Protein AF-A0A2D9H2C6-F1 (afdb_monomer_lite)

Radius of gyration: 24.19 Å; chains: 1; bounding box: 34×57×101 Å

Secondary structure (DSSP, 8-state):
--------------------PPPPPPPPPEEEEEETTEEEEEE--PEEEEEEEE-TT--HHHHHHHHHHHH-S--EE--TTT--SSSS-EEBTTBEEEEEEETTEEEEEEESS-EEEEEEES--HHHHHHHHHHHHHT-GGGS-GGG---HHHHT-EEEE--PPTTEEEEEEESS--EEEEEEES--------

Structure (mmCIF, N/CA/C/O backbone):
data_AF-A0A2D9H2C6-F1
#
_entry.id   AF-A0A2D9H2C6-F1
#
loop_
_atom_site.group_PDB
_atom_site.id
_atom_site.type_symbol
_atom_site.label_atom_id
_atom_site.label_alt_id
_atom_site.label_comp_id
_atom_site.label_asym_id
_atom_site.label_entity_id
_atom_site.label_seq_id
_atom_site.pdbx_PDB_ins_code
_atom_site.Cartn_x
_atom_site.Cartn_y
_atom_site.Cartn_z
_atom_site.occupancy
_atom_site.B_iso_or_equiv
_atom_site.auth_seq_id
_atom_site.auth_comp_id
_atom_site.auth_asym_id
_atom_site.auth_atom_id
_atom_site.pdbx_PDB_model_num
ATOM 1 N N . MET A 1 1 ? 7.713 -41.785 -73.063 1.00 43.12 1 MET A N 1
ATOM 2 C CA . MET A 1 1 ? 9.072 -42.180 -72.643 1.00 43.12 1 MET A CA 1
ATOM 3 C C . MET A 1 1 ? 9.961 -40.960 -72.815 1.00 43.12 1 MET A C 1
ATOM 5 O O . MET A 1 1 ? 10.065 -40.508 -73.941 1.00 43.12 1 MET A O 1
ATOM 9 N N . GLN A 1 2 ? 10.449 -40.406 -71.696 1.00 40.59 2 GLN A N 1
ATOM 10 C CA . GLN A 1 2 ? 11.594 -39.493 -71.489 1.00 40.59 2 GLN A CA 1
ATOM 11 C C . GLN A 1 2 ? 11.240 -38.445 -70.418 1.00 40.59 2 GLN A C 1
ATOM 13 O O . GLN A 1 2 ? 10.470 -37.518 -70.638 1.00 40.59 2 GLN A O 1
ATOM 18 N N . VAL A 1 3 ? 11.766 -38.689 -69.217 1.00 40.22 3 VAL A N 1
ATOM 19 C CA . VAL A 1 3 ? 11.624 -37.886 -67.996 1.00 40.22 3 VAL A CA 1
ATOM 20 C C . VAL A 1 3 ? 12.855 -36.985 -67.876 1.00 40.22 3 VAL A C 1
ATOM 22 O O . VAL A 1 3 ? 13.965 -37.502 -68.030 1.00 40.22 3 VAL A O 1
ATOM 25 N N . PRO A 1 4 ? 12.716 -35.704 -67.496 1.00 43.81 4 PRO A N 1
ATOM 26 C CA . PRO A 1 4 ? 13.819 -34.967 -66.903 1.00 43.81 4 PRO A CA 1
ATOM 27 C C . PRO A 1 4 ? 13.549 -34.629 -65.429 1.00 43.81 4 PRO A C 1
ATOM 29 O O . PRO A 1 4 ? 12.725 -33.793 -65.083 1.00 43.81 4 PRO A O 1
ATOM 32 N N . ARG A 1 5 ? 14.302 -35.346 -64.588 1.00 37.91 5 ARG A N 1
ATOM 33 C CA . ARG A 1 5 ? 15.086 -34.893 -63.425 1.00 37.91 5 ARG A CA 1
ATOM 34 C C . ARG A 1 5 ? 14.469 -33.842 -62.486 1.00 37.91 5 ARG A C 1
ATOM 36 O O . ARG A 1 5 ? 14.559 -32.640 -62.696 1.00 37.91 5 ARG A O 1
ATOM 43 N N . SER A 1 6 ? 14.002 -34.365 -61.355 1.00 35.41 6 SER A N 1
ATOM 44 C CA . SER A 1 6 ? 13.793 -33.692 -60.073 1.00 35.41 6 SER A CA 1
ATOM 45 C C . SER A 1 6 ? 15.060 -33.007 -59.549 1.00 35.41 6 SER A C 1
ATOM 47 O O . SER A 1 6 ? 16.102 -33.656 -59.428 1.00 35.41 6 SER A O 1
ATOM 49 N N . VAL A 1 7 ? 14.942 -31.747 -59.128 1.00 37.28 7 VAL A N 1
ATOM 50 C CA . VAL A 1 7 ? 15.908 -31.101 -58.231 1.00 37.28 7 VAL A CA 1
ATOM 51 C C . VAL A 1 7 ? 15.227 -30.932 -56.876 1.00 37.28 7 VAL A C 1
ATOM 53 O O . VAL A 1 7 ? 14.282 -30.161 -56.730 1.00 37.28 7 VAL A O 1
ATOM 56 N N . ALA A 1 8 ? 15.678 -31.720 -55.904 1.00 34.88 8 ALA A N 1
ATOM 57 C CA . ALA A 1 8 ? 15.271 -31.624 -54.513 1.00 34.88 8 ALA A CA 1
ATOM 58 C C . ALA A 1 8 ? 15.910 -30.375 -53.888 1.00 34.88 8 ALA A C 1
ATOM 60 O O . ALA A 1 8 ? 17.134 -30.276 -53.818 1.00 34.88 8 ALA A O 1
ATOM 61 N N . ALA A 1 9 ? 15.093 -29.425 -53.434 1.00 35.50 9 ALA A N 1
ATOM 62 C CA . ALA A 1 9 ? 15.569 -28.324 -52.607 1.00 35.50 9 ALA A CA 1
ATOM 63 C C . ALA A 1 9 ? 15.746 -28.834 -51.170 1.00 35.50 9 ALA A C 1
ATOM 65 O O . ALA A 1 9 ? 14.787 -29.238 -50.511 1.00 35.50 9 ALA A O 1
ATOM 66 N N . ALA A 1 10 ? 16.999 -28.866 -50.724 1.00 35.56 10 ALA A N 1
ATOM 67 C CA . ALA A 1 10 ? 17.398 -29.294 -49.397 1.00 35.56 10 ALA A CA 1
ATOM 68 C C . ALA A 1 10 ? 16.789 -28.398 -48.308 1.00 35.56 10 ALA A C 1
ATOM 70 O O . ALA A 1 10 ? 16.808 -27.169 -48.386 1.00 35.56 10 ALA A O 1
ATOM 71 N N . ALA A 1 11 ? 16.273 -29.046 -47.267 1.00 36.84 11 ALA A N 1
ATOM 72 C CA . ALA A 1 11 ? 15.821 -28.413 -46.045 1.00 36.84 11 ALA A CA 1
ATOM 73 C C . ALA A 1 11 ? 17.019 -27.882 -45.243 1.00 36.84 11 ALA A C 1
ATOM 75 O O . ALA A 1 11 ? 17.852 -28.660 -44.783 1.00 36.84 11 ALA A O 1
ATOM 76 N N . HIS A 1 12 ? 17.049 -26.577 -44.983 1.00 32.00 12 HIS A N 1
ATOM 77 C CA . HIS A 1 12 ? 17.821 -26.016 -43.877 1.00 32.00 12 HIS A CA 1
ATOM 78 C C . HIS A 1 12 ? 16.854 -25.575 -42.778 1.00 32.00 12 HIS A C 1
ATOM 80 O O . HIS A 1 12 ? 16.342 -24.458 -42.776 1.00 32.00 12 HIS A O 1
ATOM 86 N N . ARG A 1 13 ? 16.587 -26.477 -41.824 1.00 36.72 13 ARG A N 1
ATOM 87 C CA . ARG A 1 13 ? 16.069 -26.084 -40.508 1.00 36.72 13 ARG A CA 1
ATOM 88 C C . ARG A 1 13 ? 17.241 -25.535 -39.702 1.00 36.72 13 ARG A C 1
ATOM 90 O O . ARG A 1 13 ? 18.089 -26.297 -39.249 1.00 36.72 13 ARG A O 1
ATOM 97 N N . ALA A 1 14 ? 17.280 -24.220 -39.525 1.00 34.34 14 ALA A N 1
ATOM 98 C CA . ALA A 1 14 ? 18.112 -23.604 -38.506 1.00 34.34 14 ALA A CA 1
ATOM 99 C C . ALA A 1 14 ? 17.479 -23.889 -37.135 1.00 34.34 14 ALA A C 1
ATOM 101 O O . ALA A 1 14 ? 16.462 -23.303 -36.768 1.00 34.34 14 ALA A O 1
ATOM 102 N N . THR A 1 15 ? 18.056 -24.831 -36.393 1.00 33.31 15 THR A N 1
ATOM 103 C CA . THR A 1 15 ? 17.732 -25.044 -34.981 1.00 33.31 15 THR A CA 1
ATOM 104 C C . THR A 1 15 ? 18.407 -23.937 -34.180 1.00 33.31 15 THR A C 1
ATOM 106 O O . THR A 1 15 ? 19.595 -24.022 -33.881 1.00 33.31 15 THR A O 1
ATOM 109 N N . VAL A 1 16 ? 17.665 -22.883 -33.838 1.00 35.06 16 VAL A N 1
ATOM 110 C CA . VAL A 1 16 ? 18.111 -21.928 -32.820 1.00 35.06 16 VAL A CA 1
ATOM 111 C C . VAL A 1 16 ? 17.769 -22.529 -31.462 1.00 35.06 16 VAL A C 1
ATOM 113 O O . VAL A 1 16 ? 16.616 -22.521 -31.033 1.00 35.06 16 VAL A O 1
ATOM 116 N N . ALA A 1 17 ? 18.779 -23.086 -30.797 1.00 34.97 17 ALA A N 1
ATOM 117 C CA . ALA A 1 17 ? 18.724 -23.387 -29.375 1.00 34.97 17 ALA A CA 1
ATOM 118 C C . ALA A 1 17 ? 18.720 -22.056 -28.607 1.00 34.97 17 ALA A C 1
ATOM 120 O O . ALA A 1 17 ? 19.764 -21.518 -28.253 1.00 34.97 17 ALA A O 1
ATOM 121 N N . GLY A 1 18 ? 17.530 -21.483 -28.429 1.00 30.06 18 GLY A N 1
ATOM 122 C CA . GLY A 1 18 ? 17.301 -20.323 -27.579 1.00 30.06 18 GLY A CA 1
ATOM 123 C C . GLY A 1 18 ? 16.728 -20.783 -26.249 1.00 30.06 18 GLY A C 1
ATOM 124 O O . GLY A 1 18 ? 15.607 -21.284 -26.195 1.00 30.06 18 GLY A O 1
ATOM 125 N N . THR A 1 19 ? 17.498 -20.627 -25.177 1.00 32.53 19 THR A N 1
ATOM 126 C CA . THR A 1 19 ? 17.024 -20.760 -23.799 1.00 32.53 19 THR A CA 1
ATOM 127 C C . THR A 1 19 ? 15.782 -19.888 -23.626 1.00 32.53 19 THR A C 1
ATOM 129 O O . THR A 1 19 ? 15.845 -18.674 -23.822 1.00 32.53 19 THR A O 1
ATOM 132 N N . VAL A 1 20 ? 14.638 -20.491 -23.291 1.00 31.52 20 VAL A N 1
ATOM 133 C CA . VAL A 1 20 ? 13.411 -19.742 -23.002 1.00 31.52 20 VAL A CA 1
ATOM 134 C C . VAL A 1 20 ? 13.628 -19.017 -21.677 1.00 31.52 20 VAL A C 1
ATOM 136 O O . VAL A 1 20 ? 13.462 -19.592 -20.604 1.00 31.52 20 VAL A O 1
ATOM 139 N N . ALA A 1 21 ? 14.064 -17.760 -21.749 1.00 33.06 21 ALA A N 1
ATOM 140 C CA . ALA A 1 21 ? 14.038 -16.867 -20.605 1.00 33.06 21 ALA A CA 1
ATOM 141 C C . ALA A 1 21 ? 12.582 -16.723 -20.141 1.00 33.06 21 ALA A C 1
ATOM 143 O O . ALA A 1 21 ? 11.670 -16.576 -20.959 1.00 33.06 21 ALA A O 1
ATOM 144 N N . ALA A 1 22 ? 12.364 -16.793 -18.827 1.00 34.66 22 ALA A N 1
ATOM 145 C CA . ALA A 1 22 ? 11.059 -16.539 -18.236 1.00 34.66 22 ALA A CA 1
ATOM 146 C C . ALA A 1 22 ? 10.512 -15.189 -18.747 1.00 34.66 22 ALA A C 1
ATOM 148 O O . ALA A 1 22 ? 11.285 -14.232 -18.857 1.00 34.66 22 ALA A O 1
ATOM 149 N N . PRO A 1 23 ? 9.212 -15.084 -19.077 1.00 34.69 23 PRO A N 1
ATOM 150 C CA . PRO A 1 23 ? 8.647 -13.830 -19.549 1.00 34.69 23 PRO A CA 1
ATOM 151 C C . PRO A 1 23 ? 8.838 -12.763 -18.468 1.00 34.69 23 PRO A C 1
ATOM 153 O O . PRO A 1 23 ? 8.326 -12.897 -17.355 1.00 34.69 23 PRO A O 1
ATOM 156 N N . GLY A 1 24 ? 9.605 -11.723 -18.799 1.00 33.47 24 GLY A N 1
ATOM 157 C CA . GLY A 1 24 ? 9.775 -10.549 -17.950 1.00 33.47 24 GLY A CA 1
ATOM 158 C C . GLY A 1 24 ? 8.433 -9.862 -17.661 1.00 33.47 24 GLY A C 1
ATOM 159 O O . GLY A 1 24 ? 7.430 -10.138 -18.334 1.00 33.47 24 GLY A O 1
ATOM 160 N N . PRO A 1 25 ? 8.379 -8.975 -16.653 1.00 43.19 25 PRO A N 1
ATOM 161 C CA . PRO A 1 25 ? 7.160 -8.251 -16.320 1.00 43.19 25 PRO A CA 1
ATOM 162 C C . PRO A 1 25 ? 6.647 -7.519 -17.565 1.00 43.19 25 PRO A C 1
ATOM 164 O O . PRO A 1 25 ? 7.400 -6.811 -18.234 1.00 43.19 25 PRO A O 1
ATOM 167 N N . ARG A 1 26 ? 5.367 -7.719 -17.905 1.00 46.72 26 ARG A N 1
ATOM 168 C CA . ARG A 1 26 ? 4.731 -6.969 -18.993 1.00 46.72 26 ARG A CA 1
ATOM 169 C C . ARG A 1 26 ? 4.796 -5.489 -18.617 1.00 46.72 26 ARG A C 1
ATOM 171 O O . ARG A 1 26 ? 4.237 -5.100 -17.595 1.00 46.72 26 ARG A O 1
ATOM 178 N N . GLY A 1 27 ? 5.516 -4.702 -19.415 1.00 43.62 27 GLY A N 1
ATOM 179 C CA . GLY A 1 27 ? 5.557 -3.248 -19.278 1.00 43.62 27 GLY A CA 1
ATOM 180 C C . GLY A 1 27 ? 4.163 -2.625 -19.437 1.00 43.62 27 GLY A C 1
ATOM 181 O O . GLY A 1 27 ? 3.225 -3.320 -19.842 1.00 43.62 27 GLY A O 1
ATOM 182 N N . PRO A 1 28 ? 4.007 -1.329 -19.114 1.00 46.78 28 PRO A N 1
ATOM 183 C CA . PRO A 1 28 ? 2.718 -0.649 -19.206 1.00 46.78 28 PRO A CA 1
ATOM 184 C C . PRO A 1 28 ? 2.116 -0.772 -20.614 1.00 46.78 28 PRO A C 1
ATOM 186 O O . PRO A 1 28 ? 2.838 -0.798 -21.615 1.00 46.78 28 PRO A O 1
ATOM 189 N N . SER A 1 29 ? 0.786 -0.856 -20.680 1.00 47.53 29 SER A N 1
ATOM 190 C CA . SER A 1 29 ? 0.031 -0.897 -21.933 1.00 47.53 29 SER A CA 1
ATOM 191 C C . SER A 1 29 ? 0.372 0.320 -22.797 1.00 47.53 29 SER A C 1
ATOM 193 O O . SER A 1 29 ? 0.269 1.462 -22.349 1.00 47.53 29 SER A O 1
ATOM 195 N N . ARG A 1 30 ? 0.790 0.079 -24.044 1.00 49.34 30 ARG A N 1
ATOM 196 C CA . ARG A 1 30 ? 1.039 1.135 -25.033 1.00 49.34 30 ARG A CA 1
ATOM 197 C C . ARG A 1 30 ? -0.262 1.450 -25.758 1.00 49.34 30 ARG A C 1
ATOM 199 O O . ARG A 1 30 ? -0.848 0.550 -26.358 1.00 49.34 30 ARG A O 1
ATOM 206 N N . VAL A 1 31 ? -0.692 2.710 -25.737 1.00 50.44 31 VAL A N 1
ATOM 207 C CA . VAL A 1 31 ? -1.796 3.183 -26.579 1.00 50.44 31 VAL A CA 1
ATOM 208 C C . VAL A 1 31 ? -1.198 4.026 -27.700 1.00 50.44 31 VAL A C 1
ATOM 210 O O . VAL A 1 31 ? -0.617 5.084 -27.453 1.00 50.44 31 VAL A O 1
ATOM 213 N N . ALA A 1 32 ? -1.310 3.542 -28.937 1.00 43.56 32 ALA A N 1
ATOM 214 C CA . ALA A 1 32 ? -0.967 4.329 -30.113 1.00 43.56 32 ALA A CA 1
ATOM 215 C C . ALA A 1 32 ? -2.102 5.325 -30.372 1.00 43.56 32 ALA A C 1
ATOM 217 O O . ALA A 1 32 ? -3.235 4.920 -30.632 1.00 43.56 32 ALA A O 1
ATOM 218 N N . VAL A 1 33 ? -1.805 6.621 -30.278 1.00 49.47 33 VAL A N 1
ATOM 219 C CA . VAL A 1 33 ? -2.733 7.678 -30.687 1.00 49.47 33 VAL A CA 1
ATOM 220 C C . VAL A 1 33 ? -2.142 8.349 -31.919 1.00 49.47 33 VAL A C 1
ATOM 222 O O . VAL A 1 33 ? -1.051 8.915 -31.860 1.00 49.47 33 VAL A O 1
ATOM 225 N N . GLU A 1 34 ? -2.851 8.270 -33.041 1.00 45.41 34 GLU A N 1
ATOM 226 C CA . GLU A 1 34 ? -2.480 8.978 -34.262 1.00 45.41 34 GLU A CA 1
ATOM 227 C C . GLU A 1 34 ? -2.987 10.424 -34.166 1.00 45.41 34 GLU A C 1
ATOM 229 O O . GLU A 1 34 ? -4.191 10.679 -34.151 1.00 45.41 34 GLU A O 1
ATOM 234 N N . GLN A 1 35 ? -2.066 11.383 -34.044 1.00 47.25 35 GLN A N 1
ATOM 235 C CA . GLN A 1 35 ? -2.364 12.814 -34.136 1.00 47.25 35 GLN A CA 1
ATOM 236 C C . GLN A 1 35 ? -1.427 13.439 -35.170 1.00 47.25 35 GLN A C 1
ATOM 238 O O . GLN A 1 35 ? -0.208 13.361 -35.041 1.00 47.25 35 GLN A O 1
ATOM 243 N N . ASN A 1 36 ? -2.001 14.068 -36.200 1.00 47.34 36 ASN A N 1
ATOM 244 C CA . ASN A 1 36 ? -1.275 14.800 -37.246 1.00 47.34 36 ASN A CA 1
ATOM 245 C C . ASN A 1 36 ? -0.179 13.982 -37.968 1.00 47.34 36 ASN A C 1
ATOM 247 O O . ASN A 1 36 ? 0.890 14.511 -38.261 1.00 47.34 36 ASN A O 1
ATOM 251 N N . GLY A 1 37 ? -0.416 12.692 -38.238 1.00 54.69 37 GLY A N 1
ATOM 252 C CA . GLY A 1 37 ? 0.526 11.834 -38.975 1.00 54.69 37 GLY A CA 1
ATOM 253 C C . GLY A 1 37 ? 1.782 11.416 -38.195 1.00 54.69 37 GLY A C 1
ATOM 254 O O . GLY A 1 37 ? 2.660 10.766 -38.761 1.00 54.69 37 GLY A O 1
ATOM 255 N N . ALA A 1 38 ? 1.872 11.751 -36.903 1.00 48.41 38 ALA A N 1
ATOM 256 C CA . ALA A 1 38 ? 2.901 11.257 -35.996 1.00 48.41 38 ALA A CA 1
ATOM 257 C C . ALA A 1 38 ? 2.296 10.221 -35.036 1.00 48.41 38 ALA A C 1
ATOM 259 O O . ALA A 1 38 ? 1.317 10.496 -34.338 1.00 48.41 38 ALA A O 1
ATOM 260 N N . VAL A 1 39 ? 2.896 9.030 -34.972 1.00 50.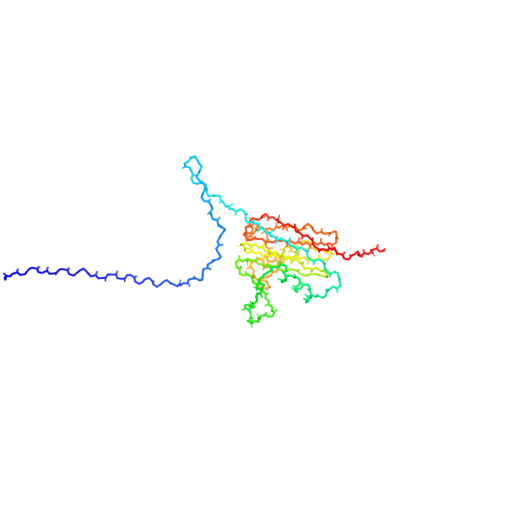53 39 VAL A N 1
ATOM 261 C CA . VAL A 1 39 ? 2.587 8.045 -33.929 1.00 50.53 39 VAL A CA 1
ATOM 262 C C . VAL A 1 39 ? 3.207 8.551 -32.629 1.00 50.53 39 VAL A C 1
ATOM 264 O O . VAL A 1 39 ? 4.422 8.497 -32.455 1.00 50.53 39 VAL A O 1
ATOM 267 N N . GLN A 1 40 ? 2.384 9.074 -31.720 1.00 49.88 40 GLN A N 1
ATOM 268 C CA . GLN A 1 40 ? 2.819 9.370 -30.358 1.00 49.88 40 GLN A CA 1
ATOM 269 C C . GLN A 1 40 ? 2.479 8.168 -29.477 1.00 49.88 40 GLN A C 1
ATOM 271 O O . GLN A 1 40 ? 1.306 7.856 -29.262 1.00 49.88 40 GLN A O 1
ATOM 276 N N . GLU A 1 41 ? 3.502 7.486 -28.956 1.00 49.22 41 GLU A N 1
ATOM 277 C CA . GLU A 1 41 ? 3.302 6.510 -27.885 1.00 49.22 41 GLU A CA 1
ATOM 278 C C . GLU A 1 41 ? 2.865 7.275 -26.628 1.00 49.22 41 GLU A C 1
ATOM 280 O O . GLU A 1 41 ? 3.667 7.936 -25.966 1.00 49.22 41 GLU A O 1
ATOM 285 N N . ARG A 1 42 ? 1.573 7.214 -26.289 1.00 53.47 42 ARG A N 1
ATOM 286 C CA . ARG A 1 42 ? 1.110 7.649 -24.971 1.00 53.47 42 ARG A CA 1
ATOM 287 C C . ARG A 1 42 ? 1.193 6.451 -24.043 1.00 53.47 42 ARG A C 1
ATOM 289 O O . ARG A 1 42 ? 0.470 5.468 -24.197 1.00 53.47 42 ARG A O 1
ATOM 296 N N . HIS A 1 43 ? 2.102 6.539 -23.083 1.00 60.31 43 HIS A N 1
ATOM 297 C CA . HIS A 1 43 ? 2.119 5.620 -21.960 1.00 60.31 43 HIS A CA 1
ATOM 298 C C . HIS A 1 43 ? 0.919 5.964 -21.083 1.00 60.31 43 HIS A C 1
ATOM 300 O O . HIS A 1 43 ? 0.838 7.066 -20.535 1.00 60.31 43 HIS A O 1
ATOM 306 N N . GLU A 1 44 ? -0.037 5.045 -20.988 1.00 79.31 44 GLU A N 1
ATOM 307 C CA . GLU A 1 44 ? -1.096 5.172 -19.998 1.00 79.31 44 GLU A CA 1
ATOM 308 C C . GLU A 1 44 ? -0.438 5.129 -18.616 1.00 79.31 44 GLU A C 1
ATOM 310 O O . GLU A 1 44 ? 0.231 4.156 -18.264 1.00 79.31 44 GLU A O 1
ATOM 315 N N . VAL A 1 45 ? -0.558 6.224 -17.861 1.00 87.56 45 VAL A N 1
ATOM 316 C CA . VAL A 1 45 ? -0.007 6.305 -16.507 1.00 87.56 45 VAL A CA 1
ATOM 317 C C . VAL A 1 45 ? -0.854 5.389 -15.625 1.00 87.56 45 VAL A C 1
ATOM 319 O O . VAL A 1 45 ? -2.040 5.682 -15.444 1.00 87.56 45 VAL A O 1
ATOM 322 N N . PRO A 1 46 ? -0.297 4.293 -15.082 1.00 93.88 46 PRO A N 1
ATOM 323 C CA . PRO A 1 46 ? -1.072 3.379 -14.261 1.00 93.88 46 PRO A CA 1
ATOM 324 C C . PRO A 1 46 ? -1.592 4.094 -13.013 1.00 93.88 46 PRO A C 1
ATOM 326 O O . PRO A 1 46 ? -0.935 4.971 -12.449 1.00 93.88 46 PRO A O 1
ATOM 329 N N . GLU A 1 47 ? -2.775 3.703 -12.557 1.00 97.00 47 GLU A N 1
ATOM 330 C CA . GLU A 1 47 ? -3.285 4.107 -11.251 1.00 97.00 47 GLU A CA 1
ATOM 331 C C . GLU A 1 47 ? -2.855 3.080 -10.198 1.00 97.00 47 GLU A C 1
ATOM 333 O O . GLU A 1 47 ? -2.966 1.866 -10.410 1.00 97.00 47 GLU A O 1
ATOM 338 N N . VAL A 1 48 ? -2.374 3.557 -9.051 1.00 98.19 48 VAL A N 1
ATOM 339 C CA . VAL A 1 48 ? -2.207 2.746 -7.847 1.00 98.19 48 VAL A CA 1
ATOM 340 C C . VAL A 1 48 ? -3.322 3.062 -6.866 1.00 98.19 48 VAL A C 1
ATOM 342 O O . VAL A 1 48 ? -3.453 4.179 -6.369 1.00 98.19 48 VAL A O 1
ATOM 345 N N . GLN A 1 49 ? -4.145 2.054 -6.593 1.00 98.25 49 GLN A N 1
ATOM 346 C CA . GLN A 1 49 ? -5.223 2.146 -5.623 1.00 98.25 49 GLN A CA 1
ATOM 347 C C . GLN A 1 49 ? -4.680 1.761 -4.257 1.00 98.25 49 GLN A C 1
ATOM 349 O O . GLN A 1 49 ? -4.273 0.616 -4.050 1.00 98.25 49 GLN A O 1
ATOM 354 N N . VAL A 1 50 ? -4.698 2.710 -3.328 1.00 98.75 50 VAL A N 1
ATOM 355 C CA . VAL A 1 50 ? -4.302 2.508 -1.939 1.00 98.75 50 VAL A CA 1
ATOM 356 C C . VAL A 1 50 ? -5.519 2.664 -1.039 1.00 98.75 50 VAL A C 1
ATOM 358 O O . VAL A 1 50 ? -6.227 3.668 -1.082 1.00 98.75 50 VAL A O 1
ATOM 361 N N . THR A 1 51 ? -5.784 1.652 -0.215 1.00 98.62 51 THR A N 1
ATOM 362 C CA . THR A 1 51 ? -6.790 1.721 0.849 1.00 98.62 51 THR A CA 1
ATOM 363 C C . THR A 1 51 ? -6.130 1.548 2.210 1.00 98.62 51 THR A C 1
ATOM 365 O O . THR A 1 51 ? -5.469 0.537 2.438 1.00 98.62 51 THR A O 1
ATOM 368 N N . ALA A 1 52 ? -6.357 2.495 3.119 1.00 98.44 52 ALA A N 1
ATOM 369 C CA . ALA A 1 52 ? -6.107 2.321 4.544 1.00 98.44 52 ALA A CA 1
ATOM 370 C C . ALA A 1 52 ? -7.354 1.745 5.220 1.00 98.44 52 ALA A C 1
ATOM 372 O O . ALA A 1 52 ? -8.431 2.346 5.157 1.00 98.44 52 ALA A O 1
ATOM 373 N N . LEU A 1 53 ? -7.214 0.586 5.860 1.00 98.31 53 LEU A N 1
ATOM 374 C CA . LEU A 1 53 ? -8.253 -0.018 6.687 1.00 98.31 53 LEU A CA 1
ATOM 375 C C . LEU A 1 53 ? -7.829 0.066 8.154 1.00 98.31 53 LEU A C 1
ATOM 377 O O . LEU A 1 53 ? -6.936 -0.662 8.587 1.00 98.31 53 LEU A O 1
ATOM 381 N N . TRP A 1 54 ? -8.486 0.955 8.894 1.00 97.88 54 TRP A N 1
ATOM 382 C CA . TRP A 1 54 ? -8.285 1.158 10.323 1.00 97.88 54 TRP A CA 1
ATOM 383 C C . TRP A 1 54 ? -9.261 0.294 11.115 1.00 97.88 54 TRP A C 1
ATOM 385 O O . TRP A 1 54 ? -10.476 0.467 11.012 1.00 97.88 54 TRP A O 1
ATOM 395 N N . LEU A 1 55 ? -8.719 -0.612 11.921 1.00 96.62 55 LEU A N 1
ATOM 396 C CA . LEU A 1 55 ? -9.441 -1.440 12.883 1.00 96.62 55 LEU A CA 1
ATOM 397 C C . LEU A 1 55 ? -8.657 -1.412 14.203 1.00 96.62 55 LEU A C 1
ATOM 399 O O . LEU A 1 55 ? -7.871 -2.324 14.474 1.00 96.62 55 LEU A O 1
ATOM 403 N N . PRO A 1 56 ? -8.792 -0.349 15.010 1.00 94.81 56 PRO A N 1
ATOM 404 C CA . PRO A 1 56 ? -7.982 -0.215 16.210 1.00 94.81 56 PRO A CA 1
ATOM 405 C C . PRO A 1 56 ? -8.242 -1.345 17.211 1.00 94.81 56 PRO A C 1
ATOM 407 O O . PRO A 1 56 ? -9.377 -1.783 17.389 1.00 94.81 56 PRO A O 1
ATOM 410 N N . GLY A 1 57 ? -7.174 -1.849 17.833 1.00 93.00 57 GLY A N 1
ATOM 411 C CA . GLY A 1 57 ? -7.226 -3.020 18.718 1.00 93.00 57 GLY A CA 1
ATOM 412 C C . GLY A 1 57 ? -7.374 -4.367 17.997 1.00 93.00 57 GLY A C 1
ATOM 413 O O . GLY A 1 57 ? -7.324 -5.405 18.651 1.00 93.00 57 GLY A O 1
ATOM 414 N N . ALA A 1 58 ? -7.529 -4.386 16.669 1.00 96.00 58 ALA A N 1
ATOM 415 C CA . ALA A 1 58 ? -7.598 -5.632 15.921 1.00 96.00 58 ALA A CA 1
ATOM 416 C C . ALA A 1 58 ? -6.221 -6.289 15.792 1.00 96.00 58 ALA A C 1
ATOM 418 O O . ALA A 1 58 ? -5.214 -5.647 15.487 1.00 96.00 58 ALA A O 1
ATOM 419 N N . GLU A 1 59 ? -6.200 -7.608 15.942 1.00 96.50 59 GLU A N 1
ATOM 420 C CA . GLU A 1 59 ? -5.013 -8.402 15.666 1.00 96.50 59 GLU A CA 1
ATOM 421 C C . GLU A 1 59 ? -4.682 -8.433 14.167 1.00 96.50 59 GLU A C 1
ATOM 423 O O . GLU A 1 59 ? -5.540 -8.280 13.288 1.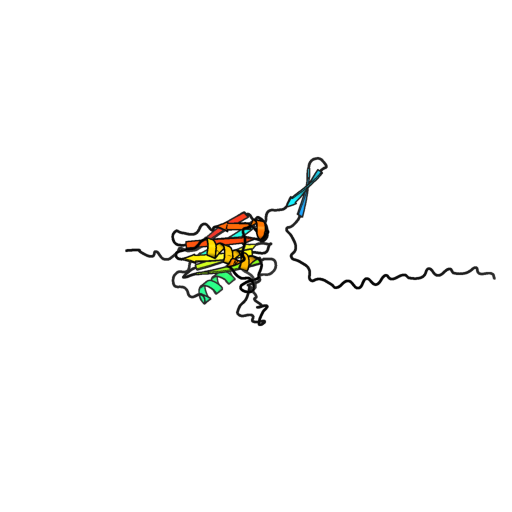00 96.50 59 GLU A O 1
ATOM 428 N N . ARG A 1 60 ? -3.417 -8.739 13.855 1.00 95.06 60 ARG A N 1
ATOM 429 C CA . ARG A 1 60 ? -2.923 -8.850 12.475 1.00 95.06 60 ARG A CA 1
ATOM 430 C C . ARG A 1 60 ? -3.730 -9.842 11.630 1.00 95.06 60 ARG A C 1
ATOM 432 O O . ARG A 1 60 ? -3.888 -9.625 10.430 1.00 95.06 60 ARG A O 1
ATOM 439 N N . ALA A 1 61 ? -4.240 -10.922 12.225 1.00 94.81 61 ALA A N 1
ATOM 440 C CA . ALA A 1 61 ? -5.067 -11.901 11.521 1.00 94.81 61 ALA A CA 1
ATOM 441 C C . ALA A 1 61 ? -6.384 -11.287 11.012 1.00 94.81 61 ALA A C 1
ATOM 443 O O . ALA A 1 61 ? -6.748 -11.511 9.856 1.00 94.81 61 ALA A O 1
ATOM 444 N N . THR A 1 62 ? -7.036 -10.462 11.833 1.00 97.19 62 THR A N 1
ATOM 445 C CA . THR A 1 62 ? -8.266 -9.734 11.490 1.00 97.19 62 THR A CA 1
ATOM 446 C C . THR A 1 62 ? -8.005 -8.680 10.419 1.00 97.19 62 THR A C 1
ATOM 448 O O . THR A 1 62 ? -8.716 -8.629 9.416 1.00 97.19 62 THR A O 1
ATOM 451 N N . LEU A 1 63 ? -6.927 -7.901 10.563 1.00 97.44 63 LEU A N 1
ATOM 452 C CA . LEU A 1 63 ? -6.496 -6.943 9.539 1.00 97.44 63 LEU A CA 1
ATOM 453 C C . LEU A 1 63 ? -6.223 -7.641 8.196 1.00 97.44 63 LEU A C 1
ATOM 455 O O . LEU A 1 63 ? -6.668 -7.184 7.145 1.00 97.44 63 LEU A O 1
ATOM 459 N N . ARG A 1 64 ? -5.541 -8.793 8.220 1.00 96.00 64 ARG A N 1
ATOM 460 C CA . ARG A 1 64 ? -5.266 -9.596 7.020 1.00 96.00 64 ARG A CA 1
ATOM 461 C C . ARG A 1 64 ? -6.551 -10.097 6.361 1.00 96.00 64 ARG A C 1
ATOM 463 O O . ARG A 1 64 ? -6.642 -10.062 5.135 1.00 96.00 64 ARG A O 1
ATOM 470 N N . ALA A 1 65 ? -7.526 -10.551 7.147 1.00 95.50 65 ALA A N 1
ATOM 471 C CA . ALA A 1 65 ? -8.822 -10.985 6.632 1.00 95.50 65 ALA A CA 1
ATOM 472 C C . ALA A 1 65 ? -9.569 -9.829 5.945 1.00 95.50 65 ALA A C 1
ATOM 474 O O . ALA A 1 65 ? -9.968 -9.974 4.790 1.00 95.50 65 ALA A O 1
ATOM 475 N N . GLY A 1 66 ? -9.645 -8.658 6.589 1.00 96.88 66 GLY A N 1
ATOM 476 C CA . GLY A 1 66 ? -10.250 -7.460 5.994 1.00 96.88 66 GLY A CA 1
ATOM 477 C C . GLY A 1 66 ? -9.527 -6.986 4.727 1.00 96.88 66 GLY A C 1
ATOM 478 O O . GLY A 1 66 ? -10.161 -6.594 3.748 1.00 96.88 66 GLY A O 1
ATOM 479 N N . ALA A 1 67 ? -8.195 -7.098 4.684 1.00 97.00 67 ALA A N 1
ATOM 480 C CA . ALA A 1 67 ? -7.428 -6.816 3.473 1.00 97.00 67 ALA A CA 1
ATOM 481 C C . ALA A 1 67 ? -7.762 -7.779 2.325 1.00 97.00 67 ALA A C 1
ATOM 483 O O . ALA A 1 67 ? -7.891 -7.350 1.179 1.00 97.00 67 ALA A O 1
ATOM 484 N N . HIS A 1 68 ? -7.919 -9.072 2.616 1.00 95.75 68 HIS A N 1
ATOM 485 C CA . HIS A 1 68 ? -8.298 -10.065 1.611 1.00 95.75 68 HIS A CA 1
ATOM 486 C C . HIS A 1 68 ? -9.715 -9.819 1.073 1.00 95.75 68 HIS A C 1
ATOM 488 O O . HIS A 1 68 ? -9.915 -9.873 -0.140 1.00 95.75 68 HIS A O 1
ATOM 494 N N . GLU A 1 69 ? -10.669 -9.487 1.944 1.00 95.81 69 GLU A N 1
ATOM 495 C CA . GLU A 1 69 ? -12.026 -9.099 1.542 1.00 95.81 69 GLU A CA 1
ATOM 496 C C . GLU A 1 69 ? -11.999 -7.879 0.610 1.00 95.81 69 GLU A C 1
ATOM 498 O O . GLU A 1 69 ? -12.596 -7.891 -0.467 1.00 95.81 69 GLU A O 1
ATOM 503 N N . ARG A 1 70 ? -11.223 -6.851 0.973 1.00 95.25 70 ARG A N 1
ATOM 504 C CA . ARG A 1 70 ? -11.116 -5.604 0.209 1.00 95.25 70 ARG A CA 1
ATOM 505 C C . ARG A 1 70 ? -10.447 -5.764 -1.157 1.00 95.25 70 ARG A C 1
ATOM 507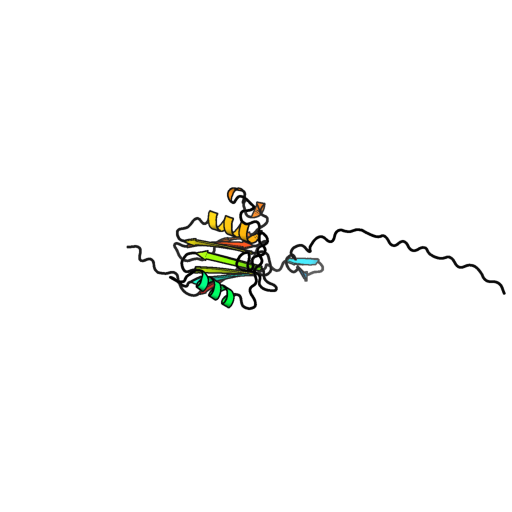 O O . ARG A 1 70 ? -10.813 -5.041 -2.090 1.00 95.25 70 ARG A O 1
ATOM 514 N N . LEU A 1 71 ? -9.456 -6.652 -1.264 1.00 94.38 71 LEU A N 1
ATOM 515 C CA . LEU A 1 71 ? -8.796 -6.991 -2.529 1.00 94.38 71 LEU A CA 1
ATOM 516 C C . LEU A 1 71 ? -9.751 -7.710 -3.490 1.00 94.38 71 LEU A C 1
ATOM 518 O O . LEU A 1 71 ? -9.667 -7.505 -4.705 1.00 94.38 71 LEU A O 1
ATOM 522 N N . GLY A 1 72 ? -10.663 -8.513 -2.937 1.00 89.81 72 GLY A N 1
ATOM 523 C CA . GLY A 1 72 ? -11.585 -9.346 -3.692 1.00 89.81 72 GLY A CA 1
ATOM 524 C C . GLY A 1 72 ? -10.887 -10.487 -4.441 1.00 89.81 72 GLY A C 1
ATOM 525 O O . GLY A 1 72 ? -9.678 -10.491 -4.684 1.00 89.81 72 GLY A O 1
ATOM 526 N N . GLY A 1 73 ? -11.674 -11.487 -4.837 1.00 86.69 73 GLY A N 1
ATOM 527 C CA . GLY A 1 73 ? -11.157 -12.678 -5.508 1.00 86.69 73 GLY A CA 1
ATOM 528 C C . GLY A 1 73 ? -10.293 -13.565 -4.603 1.00 86.69 73 GLY A C 1
ATOM 529 O O . GLY A 1 73 ? -10.264 -13.429 -3.382 1.00 86.69 73 GLY A O 1
ATOM 530 N N . ARG A 1 74 ? -9.600 -14.536 -5.208 1.00 92.38 74 ARG A N 1
ATOM 531 C CA . ARG A 1 74 ? -8.731 -15.470 -4.480 1.00 92.38 74 ARG A CA 1
ATOM 532 C C . ARG A 1 74 ? -7.347 -14.849 -4.277 1.00 92.38 74 ARG A C 1
ATOM 534 O O . ARG A 1 74 ? -6.596 -14.720 -5.242 1.00 92.38 74 ARG A O 1
ATOM 541 N N . VAL A 1 75 ? -7.005 -14.530 -3.029 1.00 94.00 75 VAL A N 1
ATOM 542 C CA . VAL A 1 75 ? -5.648 -14.129 -2.626 1.00 94.00 75 VAL A CA 1
ATOM 543 C C . VAL A 1 75 ? -4.812 -15.380 -2.361 1.00 94.00 75 VAL A C 1
ATOM 545 O O . VAL A 1 75 ? -5.165 -16.193 -1.508 1.00 94.00 75 VAL A O 1
ATOM 548 N N . THR A 1 76 ? -3.698 -15.538 -3.072 1.00 93.19 76 THR A N 1
ATOM 549 C CA . THR A 1 76 ? -2.750 -16.647 -2.873 1.00 93.19 76 THR A CA 1
ATOM 550 C C . THR A 1 76 ? -1.390 -16.140 -2.414 1.00 93.19 76 THR A C 1
ATOM 552 O O . THR A 1 76 ? -1.049 -14.971 -2.601 1.00 93.19 76 THR A O 1
ATOM 555 N N . ARG A 1 77 ? -0.583 -17.026 -1.832 1.00 92.44 77 ARG A N 1
ATOM 556 C CA . ARG A 1 77 ? 0.815 -16.761 -1.485 1.00 92.44 77 ARG A CA 1
ATOM 557 C C . ARG A 1 77 ? 1.664 -17.957 -1.875 1.00 92.44 77 ARG A C 1
ATOM 559 O O . ARG A 1 77 ? 1.179 -19.084 -1.881 1.00 92.44 77 ARG A O 1
ATOM 566 N N . LEU A 1 78 ? 2.915 -17.674 -2.196 1.00 89.25 78 LEU A N 1
ATOM 567 C CA . LEU A 1 78 ? 3.962 -18.670 -2.313 1.00 89.25 78 LEU A CA 1
ATOM 568 C C . LEU A 1 78 ? 5.266 -17.985 -1.928 1.00 89.25 78 LEU A C 1
ATOM 570 O O . LEU A 1 78 ? 5.694 -17.038 -2.594 1.00 89.25 78 LEU A O 1
ATOM 574 N N . CYS A 1 79 ? 5.872 -18.412 -0.828 1.00 87.56 79 CYS A N 1
ATOM 575 C CA . CYS A 1 79 ? 7.176 -17.902 -0.451 1.00 87.56 79 CYS A CA 1
ATOM 576 C C . CYS A 1 79 ? 8.249 -18.498 -1.376 1.00 87.56 79 CYS A C 1
ATOM 578 O O . CYS A 1 79 ? 8.396 -19.718 -1.400 1.00 87.56 79 CYS A O 1
ATOM 580 N N . PRO A 1 80 ? 9.051 -17.682 -2.082 1.00 85.00 80 PRO A N 1
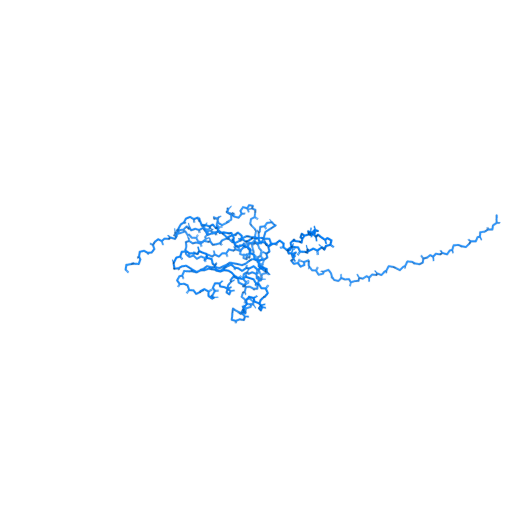ATOM 581 C CA . PRO A 1 80 ? 10.111 -18.207 -2.942 1.00 85.00 80 PRO A CA 1
ATOM 582 C C . PRO A 1 80 ? 11.254 -18.877 -2.161 1.00 85.00 80 PRO A C 1
ATOM 584 O O . PRO A 1 80 ? 12.030 -19.612 -2.756 1.00 85.00 80 PRO A O 1
ATOM 587 N N . ALA A 1 81 ? 11.365 -18.641 -0.847 1.00 86.19 81 ALA A N 1
ATOM 588 C CA . ALA A 1 81 ? 12.429 -19.206 -0.018 1.00 86.19 81 ALA A CA 1
ATOM 589 C C . ALA A 1 81 ? 12.097 -20.601 0.541 1.00 86.19 81 ALA A C 1
ATOM 591 O O . ALA A 1 81 ? 12.973 -21.453 0.608 1.00 86.19 81 ALA A O 1
ATOM 592 N N . CYS A 1 82 ? 10.847 -20.841 0.951 1.00 92.25 82 CYS A N 1
ATOM 593 C CA . CYS A 1 82 ? 10.447 -22.084 1.631 1.00 92.25 82 CYS A CA 1
ATOM 594 C C . CYS A 1 82 ? 9.189 -22.750 1.048 1.00 92.25 82 CYS A C 1
ATOM 596 O O . CYS A 1 82 ? 8.691 -23.713 1.620 1.00 92.25 82 CYS A O 1
ATOM 598 N N . ALA A 1 83 ? 8.634 -22.213 -0.043 1.00 90.25 83 ALA A N 1
ATOM 599 C CA . ALA A 1 83 ? 7.396 -22.670 -0.681 1.00 90.25 83 ALA A CA 1
ATOM 600 C C . ALA A 1 83 ? 6.126 -22.636 0.202 1.00 90.25 83 ALA A C 1
ATOM 602 O O . ALA A 1 83 ? 5.086 -23.156 -0.198 1.00 90.25 83 ALA A O 1
ATOM 603 N N . SER A 1 84 ? 6.163 -21.982 1.370 1.00 91.50 84 SER A N 1
ATOM 604 C CA . SER A 1 84 ? 4.979 -21.817 2.223 1.00 91.50 84 SER A CA 1
ATOM 605 C C . SER A 1 84 ? 3.890 -20.979 1.545 1.00 91.50 84 SER A C 1
ATOM 607 O O . SER A 1 84 ? 4.172 -19.997 0.853 1.00 91.50 84 SER A O 1
ATOM 609 N N . VAL A 1 85 ? 2.633 -21.342 1.807 1.00 91.12 85 VAL A N 1
ATOM 610 C CA . VAL A 1 85 ? 1.427 -20.595 1.408 1.00 91.12 85 VAL A CA 1
ATOM 611 C C . VAL A 1 85 ? 0.889 -19.696 2.529 1.00 91.12 85 VAL A C 1
ATOM 613 O O . VAL A 1 85 ? -0.059 -18.939 2.324 1.00 91.12 85 VAL A O 1
ATOM 616 N N . GLU A 1 86 ? 1.487 -19.754 3.719 1.00 86.50 86 GLU A N 1
ATOM 617 C CA . GLU A 1 86 ? 1.070 -18.962 4.883 1.00 86.50 86 GLU A CA 1
ATOM 618 C C . GLU A 1 86 ? 1.643 -17.540 4.842 1.00 86.50 86 GLU A C 1
ATOM 620 O O . GLU A 1 86 ? 1.029 -16.589 5.338 1.00 86.50 86 GLU A O 1
ATOM 625 N N . HIS A 1 87 ? 2.812 -17.383 4.213 1.00 85.75 87 HIS A N 1
ATOM 626 C CA . HIS A 1 87 ? 3.546 -16.125 4.121 1.00 85.75 87 HIS A CA 1
ATOM 627 C C . HIS A 1 87 ? 4.119 -15.878 2.719 1.00 85.75 87 HIS A C 1
ATOM 629 O O . HIS A 1 87 ? 3.917 -16.645 1.782 1.00 85.75 87 HIS A O 1
ATOM 635 N N . GLY A 1 88 ? 4.820 -14.754 2.565 1.00 86.81 88 GLY A N 1
ATOM 636 C CA . GLY A 1 88 ? 5.305 -14.262 1.276 1.00 86.81 88 GLY A CA 1
ATOM 637 C C . GLY A 1 88 ? 4.361 -13.237 0.652 1.00 86.81 88 GLY A C 1
ATOM 638 O O . GLY A 1 88 ? 3.309 -12.905 1.213 1.00 86.81 88 GLY A O 1
ATOM 639 N N . ARG A 1 89 ? 4.758 -12.702 -0.507 1.00 89.75 89 ARG A N 1
ATOM 640 C CA . ARG A 1 89 ? 4.001 -11.661 -1.208 1.00 89.75 89 ARG A CA 1
ATOM 641 C C . ARG A 1 89 ? 2.605 -12.195 -1.589 1.00 89.75 89 ARG A C 1
ATOM 643 O O . ARG A 1 89 ? 2.508 -13.306 -2.120 1.00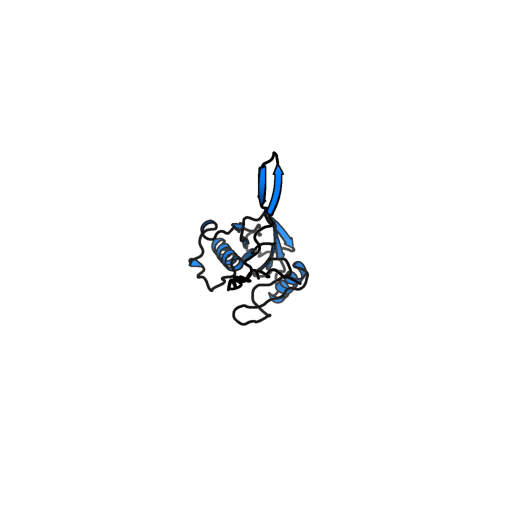 89.75 89 ARG A O 1
ATOM 650 N N . PRO A 1 90 ? 1.521 -11.453 -1.299 1.00 93.25 90 PRO A N 1
ATOM 651 C CA . PRO A 1 90 ? 0.193 -11.823 -1.767 1.00 93.25 90 PRO A CA 1
ATOM 652 C C . PRO A 1 90 ? 0.094 -11.672 -3.286 1.00 93.25 90 PRO A C 1
ATOM 654 O O . PRO A 1 90 ? 0.729 -10.805 -3.877 1.00 93.25 90 PRO A O 1
ATOM 657 N N . HIS A 1 91 ? -0.727 -12.509 -3.908 1.00 91.25 91 HIS A N 1
ATOM 658 C CA . HIS A 1 91 ? -1.018 -12.460 -5.335 1.00 91.25 91 HIS A CA 1
ATOM 659 C C . HIS A 1 91 ? -2.529 -12.493 -5.545 1.00 91.25 91 HIS A C 1
ATOM 661 O O . HIS A 1 91 ? -3.234 -13.292 -4.925 1.00 91.25 91 HIS A O 1
ATOM 667 N N . VAL A 1 92 ? -3.009 -11.637 -6.443 1.00 94.12 92 VAL A N 1
ATOM 668 C CA . VAL A 1 92 ? -4.389 -11.616 -6.934 1.00 94.12 92 VAL A CA 1
ATOM 669 C C . VAL A 1 92 ? -4.318 -11.654 -8.454 1.00 94.12 92 VAL A C 1
ATOM 671 O O . VAL A 1 92 ? -3.495 -10.970 -9.061 1.00 94.12 92 VAL A O 1
ATOM 674 N N . ARG A 1 93 ? -5.144 -12.485 -9.097 1.00 92.94 93 ARG A N 1
ATOM 675 C CA . ARG A 1 93 ? -5.079 -12.680 -10.554 1.00 92.94 93 ARG A CA 1
ATOM 676 C C . ARG A 1 93 ? -5.203 -11.337 -11.289 1.00 92.94 93 ARG A C 1
ATOM 678 O O . ARG A 1 93 ? -6.198 -10.636 -11.135 1.00 92.94 93 ARG A O 1
ATOM 685 N N . GLY A 1 94 ? -4.208 -11.027 -12.121 1.00 90.62 94 GLY A N 1
ATOM 686 C CA . GLY A 1 94 ? -4.196 -9.835 -12.975 1.00 90.62 94 GLY A CA 1
ATOM 687 C C . GLY A 1 94 ? -3.838 -8.523 -12.270 1.00 90.62 94 GLY A C 1
ATOM 688 O O . GLY A 1 94 ? -4.005 -7.472 -12.880 1.00 90.62 94 GLY A O 1
ATOM 689 N N . ARG A 1 95 ? -3.375 -8.556 -11.012 1.00 93.50 95 ARG A N 1
ATOM 690 C CA . ARG A 1 95 ? -2.994 -7.360 -10.246 1.00 93.50 95 ARG A CA 1
ATOM 691 C C . ARG A 1 95 ? -1.725 -7.606 -9.438 1.00 93.50 95 ARG A C 1
ATOM 693 O O . ARG A 1 95 ? -1.550 -8.671 -8.847 1.00 93.50 95 ARG A O 1
ATOM 700 N N . HIS A 1 96 ? -0.873 -6.595 -9.361 1.00 96.12 96 HIS A N 1
ATOM 701 C CA . HIS A 1 96 ? 0.175 -6.532 -8.353 1.00 96.12 96 HIS A CA 1
ATOM 702 C C . HIS A 1 96 ? -0.421 -5.959 -7.077 1.00 96.12 96 HIS A C 1
ATOM 704 O O . HIS A 1 96 ? -1.138 -4.959 -7.121 1.00 96.12 96 HIS A O 1
ATOM 710 N N . VAL A 1 97 ? -0.135 -6.606 -5.950 1.00 97.00 97 VAL A N 1
ATOM 711 C CA . VAL A 1 97 ? -0.660 -6.211 -4.646 1.00 97.00 97 VAL A CA 1
ATOM 712 C C . VAL A 1 97 ? 0.459 -6.174 -3.615 1.00 97.00 97 VAL A C 1
ATOM 714 O O . VAL A 1 97 ? 1.334 -7.042 -3.599 1.00 97.00 97 VAL A O 1
ATOM 717 N N . SER A 1 98 ? 0.409 -5.187 -2.728 1.00 97.88 98 SER A N 1
ATOM 718 C CA . SER A 1 98 ? 1.287 -5.103 -1.564 1.00 97.88 98 SER A CA 1
ATOM 719 C C . SER A 1 98 ? 0.477 -4.712 -0.337 1.00 97.88 98 SER A C 1
ATOM 721 O O . SER A 1 98 ? -0.478 -3.944 -0.435 1.00 97.88 98 SER A O 1
ATOM 723 N N . LEU A 1 99 ? 0.849 -5.273 0.813 1.00 97.94 99 LEU A N 1
ATOM 724 C CA . LEU A 1 99 ? 0.207 -5.019 2.100 1.00 97.94 99 LEU A CA 1
ATOM 725 C C . LEU A 1 99 ? 1.255 -4.545 3.104 1.00 97.94 99 LEU A C 1
ATOM 727 O O . LEU A 1 99 ? 2.337 -5.132 3.162 1.00 97.94 99 LEU A O 1
ATOM 731 N N . ALA A 1 100 ? 0.897 -3.567 3.928 1.00 97.75 100 ALA A N 1
ATOM 732 C CA . ALA A 1 100 ? 1.685 -3.128 5.076 1.00 97.75 100 ALA A CA 1
ATOM 733 C C . ALA A 1 100 ? 0.808 -3.098 6.321 1.00 97.75 100 ALA A C 1
ATOM 735 O O . ALA A 1 100 ? -0.382 -2.810 6.220 1.00 97.75 100 ALA A O 1
ATOM 736 N N . TYR A 1 101 ? 1.378 -3.427 7.473 1.00 96.94 101 TYR A N 1
ATOM 737 C CA . TYR A 1 101 ? 0.638 -3.548 8.723 1.00 96.94 101 TYR A CA 1
ATOM 738 C C . TYR A 1 101 ? 1.371 -2.785 9.805 1.00 96.94 101 TYR A C 1
ATOM 740 O O . TYR A 1 101 ? 2.573 -2.972 9.956 1.00 96.94 101 TYR A O 1
ATOM 748 N N . ALA A 1 102 ? 0.609 -2.062 10.605 1.00 95.50 102 ALA A N 1
ATOM 749 C CA . ALA A 1 102 ? 1.052 -1.448 11.844 1.00 95.50 102 ALA A CA 1
ATOM 750 C C . ALA A 1 102 ? -0.111 -1.527 12.858 1.00 95.50 102 ALA A C 1
ATOM 752 O O . ALA A 1 102 ? -1.185 -2.036 12.499 1.00 95.50 102 ALA A O 1
ATOM 753 N N . PRO A 1 103 ? 0.066 -1.132 14.132 1.00 94.06 103 PRO A N 1
ATOM 754 C CA . PRO A 1 103 ? -0.971 -1.295 15.149 1.00 94.06 103 PRO A CA 1
ATOM 755 C C . PRO A 1 103 ? -2.340 -0.749 14.709 1.00 94.06 103 PRO A C 1
ATOM 757 O O . PRO A 1 103 ? -2.510 0.429 14.422 1.00 94.06 103 PRO A O 1
ATOM 760 N N . GLY A 1 104 ? -3.343 -1.627 14.618 1.00 95.62 104 GLY A N 1
ATOM 761 C CA . GLY A 1 104 ? -4.706 -1.238 14.254 1.00 95.62 104 GLY A CA 1
ATOM 762 C C . GLY A 1 104 ? -4.921 -0.798 12.799 1.00 95.62 104 GLY A C 1
ATOM 763 O O . GLY A 1 104 ? -5.996 -0.278 12.495 1.00 95.62 104 GLY A O 1
ATOM 764 N N . VAL A 1 105 ? -3.959 -1.002 11.890 1.00 97.81 105 VAL A N 1
ATOM 765 C CA . VAL A 1 105 ? -4.102 -0.618 10.476 1.00 97.81 105 VAL A CA 1
ATOM 766 C C . VAL A 1 105 ? -3.461 -1.608 9.511 1.00 97.81 105 VAL A C 1
ATOM 768 O O . VAL A 1 105 ? -2.401 -2.184 9.761 1.00 97.81 105 VAL A O 1
ATOM 771 N N . VAL A 1 106 ? -4.103 -1.776 8.356 1.00 98.44 106 VAL A N 1
ATOM 772 C CA . VAL A 1 106 ? -3.486 -2.368 7.167 1.00 98.44 106 VAL A CA 1
ATOM 773 C C . VAL A 1 106 ? -3.625 -1.417 5.988 1.00 98.44 106 VAL A C 1
ATOM 775 O O . VAL A 1 106 ? -4.720 -0.936 5.683 1.00 98.44 106 VAL A O 1
ATOM 778 N N . LEU A 1 107 ? -2.509 -1.157 5.310 1.00 98.69 107 LEU A N 1
ATOM 779 C CA . LEU A 1 107 ? -2.512 -0.510 4.006 1.00 98.69 107 LEU A CA 1
ATOM 780 C C . LEU A 1 107 ? -2.522 -1.563 2.907 1.00 98.69 107 LEU A C 1
ATOM 782 O O . LEU A 1 107 ? -1.810 -2.567 2.976 1.00 98.69 107 LEU A O 1
ATOM 786 N N . ILE A 1 108 ? -3.334 -1.315 1.885 1.00 98.62 108 ILE A N 1
ATOM 787 C CA . ILE A 1 108 ? -3.570 -2.221 0.765 1.00 98.62 108 ILE A CA 1
ATOM 788 C C . ILE A 1 108 ? -3.292 -1.447 -0.515 1.00 98.62 108 ILE A C 1
ATOM 790 O O . ILE A 1 108 ? -4.075 -0.568 -0.864 1.00 98.62 108 ILE A O 1
ATOM 794 N N . ALA A 1 109 ? -2.211 -1.779 -1.215 1.00 98.50 109 ALA A N 1
ATOM 795 C CA . ALA A 1 109 ? -1.906 -1.237 -2.535 1.00 98.50 109 ALA A CA 1
ATOM 796 C C . ALA A 1 109 ? -2.231 -2.267 -3.622 1.00 98.50 109 ALA A C 1
ATOM 798 O O . ALA A 1 109 ? -1.884 -3.443 -3.484 1.00 98.50 109 ALA A O 1
ATOM 799 N N . SER A 1 110 ? -2.872 -1.831 -4.706 1.00 97.62 110 SER A N 1
ATOM 800 C CA . SER A 1 110 ? -3.181 -2.656 -5.876 1.00 97.62 110 SER A CA 1
ATOM 801 C C . SER A 1 110 ? -3.036 -1.857 -7.169 1.00 97.62 110 SER A C 1
ATOM 803 O O . SER A 1 110 ? -3.527 -0.734 -7.267 1.00 97.62 110 SER A O 1
ATOM 805 N N . THR A 1 111 ? -2.408 -2.449 -8.182 1.00 97.38 111 THR A N 1
ATOM 806 C CA . THR A 1 111 ? -2.229 -1.838 -9.511 1.00 97.38 111 THR A CA 1
ATOM 807 C C . THR A 1 111 ? -1.876 -2.902 -10.569 1.00 97.38 111 THR A C 1
ATOM 809 O O . THR A 1 111 ? -1.912 -4.105 -10.296 1.00 97.38 111 THR A O 1
ATOM 812 N N . THR A 1 112 ? -1.563 -2.476 -11.791 1.00 95.62 112 THR A N 1
ATOM 813 C CA . THR A 1 112 ? -1.164 -3.312 -12.933 1.00 95.62 112 THR A CA 1
ATOM 814 C C . THR A 1 112 ? 0.352 -3.456 -13.094 1.00 95.62 112 THR A C 1
ATOM 816 O O . THR A 1 112 ? 0.789 -4.283 -13.888 1.00 95.62 112 THR A O 1
ATOM 819 N N . VAL A 1 113 ? 1.152 -2.714 -12.322 1.00 95.38 113 VAL A N 1
ATOM 820 C CA . VAL A 1 113 ? 2.629 -2.749 -12.322 1.00 95.38 113 VAL A CA 1
ATOM 821 C C . VAL A 1 113 ? 3.169 -3.175 -10.950 1.00 95.38 113 VAL A C 1
ATOM 823 O O . VAL A 1 113 ? 2.434 -3.070 -9.974 1.00 95.38 113 VAL A O 1
ATOM 826 N N . PRO A 1 114 ? 4.420 -3.651 -10.805 1.00 96.81 114 PRO A N 1
ATOM 827 C CA . PRO A 1 114 ? 4.970 -3.962 -9.486 1.00 96.81 114 PRO A CA 1
ATOM 828 C C . PRO A 1 114 ? 4.795 -2.802 -8.501 1.00 96.81 114 PRO A C 1
ATOM 830 O O . PRO A 1 114 ? 5.002 -1.640 -8.855 1.00 96.81 114 PRO A O 1
ATOM 833 N N . VAL A 1 115 ? 4.370 -3.145 -7.283 1.00 97.88 115 VAL A N 1
ATOM 834 C CA . VAL A 1 115 ? 4.035 -2.190 -6.229 1.00 97.88 115 VAL A CA 1
ATOM 835 C C . VAL A 1 115 ? 4.523 -2.696 -4.883 1.00 97.88 115 VAL A C 1
ATOM 837 O O . VAL A 1 115 ? 4.431 -3.891 -4.592 1.00 97.88 115 VAL A O 1
ATOM 840 N N . GLY A 1 116 ? 5.019 -1.776 -4.068 1.00 98.19 116 GLY A N 1
ATOM 841 C CA . GLY A 1 116 ? 5.311 -1.961 -2.656 1.00 98.19 116 GLY A CA 1
ATOM 842 C C . GLY A 1 116 ? 4.642 -0.860 -1.841 1.00 98.19 116 GLY A C 1
ATOM 843 O O . GLY A 1 116 ? 4.385 0.228 -2.349 1.00 98.19 116 GLY A O 1
ATOM 844 N N . ILE A 1 117 ? 4.305 -1.149 -0.590 1.00 98.62 117 ILE A N 1
ATOM 845 C CA . ILE A 1 117 ? 3.719 -0.168 0.328 1.00 98.62 117 ILE A CA 1
ATOM 846 C C . ILE A 1 117 ? 4.242 -0.430 1.727 1.00 98.62 117 ILE A C 1
ATOM 848 O O . ILE A 1 117 ? 4.453 -1.595 2.079 1.00 98.62 117 ILE A O 1
ATOM 852 N N . ASP A 1 118 ? 4.419 0.630 2.503 1.00 98.06 118 ASP A N 1
ATOM 853 C CA . ASP A 1 118 ? 4.781 0.536 3.907 1.00 98.06 118 ASP A CA 1
ATOM 854 C C . ASP A 1 118 ? 4.117 1.603 4.790 1.00 98.06 118 ASP A C 1
ATOM 856 O O . ASP A 1 118 ? 3.651 2.625 4.274 1.00 98.06 118 ASP A O 1
ATOM 860 N N . VAL A 1 119 ? 4.018 1.331 6.098 1.00 97.62 119 VAL A N 1
ATOM 861 C CA . VAL A 1 119 ? 3.369 2.193 7.098 1.00 97.62 119 VAL A CA 1
ATOM 862 C C . VAL A 1 119 ? 3.984 2.009 8.481 1.00 97.62 119 VAL A C 1
ATOM 864 O O . VAL A 1 119 ? 4.196 0.877 8.899 1.00 97.62 119 VAL A O 1
ATOM 867 N N . GLU A 1 120 ? 4.164 3.110 9.210 1.00 95.31 120 GLU A N 1
ATOM 868 C CA . GLU A 1 120 ? 4.667 3.120 10.588 1.00 95.31 120 GLU A CA 1
ATOM 869 C C . GLU A 1 120 ? 3.940 4.164 11.457 1.00 95.31 120 GLU A C 1
ATOM 871 O O . GLU A 1 120 ? 3.506 5.214 10.967 1.00 95.31 120 GLU A O 1
ATOM 876 N N . GLU A 1 121 ? 3.831 3.877 12.758 1.00 92.62 121 GLU A N 1
ATOM 877 C CA . GLU A 1 121 ? 3.384 4.814 13.804 1.00 92.62 121 GLU A CA 1
ATOM 878 C C . GLU A 1 121 ? 4.604 5.524 14.422 1.00 92.62 121 GLU A C 1
ATOM 880 O O . GLU A 1 121 ? 5.657 4.917 14.593 1.00 92.62 121 GLU A O 1
ATOM 885 N N . GLY A 1 122 ? 4.505 6.813 14.760 1.00 81.88 122 GLY A N 1
ATOM 886 C CA . GLY A 1 122 ? 5.574 7.571 15.442 1.00 81.88 122 GLY A CA 1
ATOM 887 C C . GLY A 1 122 ? 6.747 8.002 14.547 1.00 81.88 122 GLY A C 1
ATOM 888 O O . GLY A 1 122 ? 7.325 9.057 14.782 1.00 81.88 122 GLY A O 1
ATOM 889 N N . GLY A 1 123 ? 6.995 7.264 13.466 1.00 71.81 123 GLY A N 1
ATOM 890 C CA . GLY A 1 123 ? 7.515 7.744 12.189 1.00 71.81 123 GLY A CA 1
ATOM 891 C C . GLY A 1 123 ? 9.030 7.792 11.963 1.00 71.81 123 GLY A C 1
ATOM 892 O O . GLY A 1 123 ? 9.757 8.496 12.647 1.00 71.81 123 GLY A O 1
ATOM 893 N N . GLU A 1 124 ? 9.444 7.182 10.842 1.00 83.25 124 GLU A N 1
ATOM 894 C CA . GLU A 1 124 ? 10.586 7.573 10.001 1.00 83.25 124 GLU A CA 1
ATOM 895 C C . GLU A 1 124 ? 10.172 7.441 8.518 1.00 83.25 124 GLU A C 1
ATOM 897 O O . GLU A 1 124 ? 10.166 6.348 7.952 1.00 83.25 124 GLU A O 1
ATOM 902 N N . LEU A 1 125 ? 9.800 8.548 7.852 1.00 83.56 125 LEU A N 1
ATOM 903 C CA . LEU A 1 125 ? 9.366 8.516 6.437 1.00 83.56 125 LEU A CA 1
ATOM 904 C C . LEU A 1 125 ? 10.403 7.842 5.524 1.00 83.56 125 LEU A C 1
ATOM 906 O O . LEU A 1 125 ? 10.033 7.082 4.629 1.00 83.56 125 LEU A O 1
ATOM 910 N N . ALA A 1 126 ? 11.691 8.082 5.783 1.00 89.44 126 ALA A N 1
ATOM 911 C CA . ALA A 1 126 ? 12.791 7.464 5.051 1.00 89.44 126 ALA A CA 1
ATOM 912 C C . ALA A 1 126 ? 12.760 5.929 5.144 1.00 89.44 126 ALA A C 1
ATOM 914 O O . ALA A 1 126 ? 12.930 5.261 4.124 1.00 89.44 126 ALA A O 1
ATOM 915 N N . TRP A 1 127 ? 12.461 5.377 6.326 1.00 94.06 127 TRP A N 1
ATOM 916 C CA . TRP A 1 127 ? 12.331 3.935 6.519 1.00 94.06 127 TRP A CA 1
ATOM 917 C C . TRP A 1 127 ? 11.171 3.361 5.703 1.00 94.06 127 TRP A C 1
ATOM 919 O O . TRP A 1 127 ? 11.373 2.439 4.910 1.00 94.06 127 TRP A O 1
ATOM 929 N N . THR A 1 128 ? 9.986 3.982 5.781 1.00 96.81 128 THR A N 1
ATOM 930 C CA . THR A 1 128 ? 8.827 3.500 5.005 1.00 96.81 128 THR A CA 1
ATOM 931 C C . THR A 1 128 ? 9.071 3.531 3.499 1.00 96.81 128 THR A C 1
ATOM 933 O O . THR A 1 128 ? 8.573 2.679 2.762 1.00 96.81 128 THR A O 1
ATOM 936 N N . ARG A 1 129 ? 9.877 4.483 3.010 1.00 96.94 129 ARG A N 1
ATOM 937 C CA . ARG A 1 129 ? 10.286 4.513 1.605 1.00 96.94 129 ARG A CA 1
ATOM 938 C C . ARG A 1 129 ? 11.157 3.311 1.253 1.00 96.94 129 ARG A C 1
ATOM 940 O O . ARG A 1 129 ? 10.870 2.636 0.265 1.00 96.94 129 ARG A O 1
ATOM 947 N N . VAL A 1 130 ? 12.197 3.044 2.040 1.00 96.44 130 VAL A N 1
ATOM 948 C CA . VAL A 1 130 ? 13.114 1.912 1.825 1.00 96.44 130 VAL A CA 1
ATOM 949 C C . VAL A 1 130 ? 12.346 0.590 1.816 1.00 96.44 130 VAL A C 1
ATOM 951 O O . VAL A 1 130 ? 12.468 -0.197 0.875 1.00 96.44 130 VAL A O 1
ATOM 954 N N . GLU A 1 131 ? 11.472 0.381 2.798 1.00 96.75 131 GLU A N 1
ATOM 955 C CA . GLU A 1 131 ? 10.607 -0.796 2.862 1.00 96.75 131 GLU A CA 1
ATOM 956 C C . GLU A 1 131 ? 9.682 -0.917 1.647 1.00 96.75 131 GLU A C 1
ATOM 958 O O . GLU A 1 131 ? 9.562 -2.000 1.063 1.00 96.75 131 GLU A O 1
ATOM 963 N N . ALA A 1 132 ? 9.038 0.179 1.234 1.00 97.62 132 ALA A N 1
ATOM 964 C CA . ALA A 1 132 ? 8.174 0.187 0.060 1.00 97.62 132 ALA A CA 1
ATOM 965 C C . ALA A 1 132 ? 8.955 -0.166 -1.218 1.00 97.62 132 ALA A C 1
ATOM 967 O O . ALA A 1 132 ? 8.457 -0.948 -2.028 1.00 97.62 132 ALA A O 1
ATOM 968 N N . VAL A 1 133 ? 10.186 0.328 -1.381 1.00 97.56 133 VAL A N 1
ATOM 969 C CA . VAL A 1 133 ? 11.066 -0.019 -2.511 1.00 97.56 133 VAL A CA 1
ATOM 970 C C . VAL A 1 133 ? 11.398 -1.511 -2.511 1.00 97.56 133 VAL A C 1
ATOM 972 O O . VAL A 1 133 ? 11.109 -2.192 -3.497 1.00 97.56 133 VAL A O 1
ATOM 975 N N . LEU A 1 134 ? 11.888 -2.061 -1.396 1.00 96.06 134 LEU A N 1
ATOM 976 C CA . LEU A 1 134 ? 12.215 -3.493 -1.285 1.00 96.06 134 LEU A CA 1
ATOM 977 C C . LEU A 1 134 ? 10.983 -4.386 -1.503 1.00 96.06 134 LEU A C 1
ATOM 979 O O . LEU A 1 134 ? 11.063 -5.467 -2.104 1.00 96.06 134 LEU A O 1
ATOM 983 N N . LYS A 1 135 ? 9.813 -3.922 -1.047 1.00 95.75 135 LYS A N 1
ATOM 984 C CA . LYS A 1 135 ? 8.515 -4.556 -1.296 1.00 95.75 135 LYS A CA 1
ATOM 985 C C . LYS A 1 135 ? 8.030 -4.384 -2.725 1.00 95.75 135 LYS A C 1
ATOM 987 O O . LYS A 1 135 ? 7.206 -5.200 -3.116 1.00 95.75 135 LYS A O 1
ATOM 992 N N . CYS A 1 136 ? 8.492 -3.406 -3.498 1.00 96.88 136 CYS A N 1
ATOM 993 C CA . CYS A 1 136 ? 8.159 -3.233 -4.913 1.00 96.88 136 CYS A CA 1
ATOM 994 C C . CYS A 1 136 ? 9.031 -4.145 -5.785 1.00 96.88 136 CYS A C 1
ATOM 996 O O . CYS A 1 136 ? 8.504 -4.979 -6.532 1.00 96.88 136 CYS A O 1
ATOM 998 N N . THR A 1 137 ? 10.352 -4.096 -5.596 1.00 94.31 137 THR A N 1
ATOM 999 C CA . THR A 1 137 ? 11.327 -4.908 -6.347 1.00 94.31 137 THR A CA 1
ATOM 1000 C C . THR A 1 137 ? 11.216 -6.400 -6.028 1.00 94.31 137 THR A C 1
ATOM 1002 O O . THR A 1 137 ? 11.463 -7.251 -6.880 1.00 94.31 137 THR A O 1
ATOM 1005 N N . GLY A 1 138 ? 10.752 -6.743 -4.821 1.00 91.31 138 GLY A N 1
ATOM 1006 C CA . GLY A 1 138 ? 10.620 -8.129 -4.363 1.00 91.31 138 GLY A CA 1
ATOM 1007 C C . GLY A 1 138 ? 11.928 -8.712 -3.834 1.00 91.31 138 GLY A C 1
ATOM 1008 O O . GLY A 1 138 ? 12.031 -9.925 -3.631 1.00 91.31 138 GLY A O 1
ATOM 1009 N N . GLU A 1 139 ? 12.927 -7.865 -3.607 1.00 88.19 139 GLU A N 1
ATOM 1010 C CA . GLU A 1 139 ? 14.216 -8.240 -3.030 1.00 88.19 139 GLU A CA 1
ATOM 1011 C C . GLU A 1 139 ? 14.072 -8.630 -1.559 1.00 88.19 139 GLU A C 1
ATOM 1013 O O . GLU A 1 139 ? 14.666 -9.621 -1.122 1.00 88.19 139 GLU A O 1
ATOM 1018 N N . GLY A 1 140 ? 13.202 -7.930 -0.822 1.00 83.38 140 GLY A N 1
ATOM 1019 C CA . GLY A 1 140 ? 13.113 -8.080 0.629 1.00 83.38 140 GLY A CA 1
ATOM 1020 C C . GLY A 1 140 ? 14.488 -7.878 1.272 1.00 83.38 140 GLY A C 1
ATOM 1021 O O . GLY A 1 140 ? 15.298 -7.106 0.773 1.00 83.38 140 GLY A O 1
ATOM 1022 N N . LEU A 1 141 ? 14.789 -8.638 2.325 1.00 84.50 141 LEU A N 1
ATOM 1023 C CA . LEU A 1 141 ? 16.070 -8.551 3.043 1.00 84.50 141 LEU A CA 1
ATOM 1024 C C . LEU A 1 141 ? 17.255 -9.223 2.323 1.00 84.50 141 LEU A C 1
ATOM 1026 O O . LEU A 1 141 ? 18.320 -9.381 2.909 1.00 84.50 141 LEU A O 1
ATOM 1030 N N . ARG A 1 142 ? 17.094 -9.647 1.061 1.00 87.44 142 ARG A N 1
ATOM 1031 C CA . ARG A 1 142 ? 18.237 -10.097 0.242 1.00 87.44 142 ARG A CA 1
ATOM 1032 C C . ARG A 1 142 ? 19.126 -8.930 -0.189 1.00 87.44 142 ARG A C 1
ATOM 1034 O O . ARG A 1 142 ? 20.262 -9.162 -0.585 1.00 87.44 142 ARG A O 1
ATOM 1041 N N . ARG A 1 143 ? 18.590 -7.711 -0.124 1.00 91.88 143 ARG A N 1
ATOM 1042 C CA . ARG A 1 143 ? 19.301 -6.451 -0.299 1.00 91.88 143 ARG A CA 1
ATOM 1043 C C . ARG A 1 143 ? 19.386 -5.757 1.053 1.00 91.88 143 ARG A C 1
ATOM 1045 O O . ARG A 1 143 ? 18.404 -5.751 1.797 1.00 91.88 143 ARG A O 1
ATOM 1052 N N . ASP A 1 144 ? 20.546 -5.190 1.363 1.00 94.06 144 ASP A N 1
ATOM 1053 C CA . ASP A 1 144 ? 20.696 -4.373 2.560 1.00 94.06 144 ASP A CA 1
ATOM 1054 C C . ASP A 1 144 ? 19.835 -3.104 2.420 1.00 94.06 144 ASP A C 1
ATOM 1056 O O . ASP A 1 144 ? 19.947 -2.409 1.406 1.00 94.06 144 ASP A O 1
ATOM 1060 N N . PRO A 1 145 ? 18.982 -2.763 3.403 1.00 93.44 145 PRO A N 1
ATOM 1061 C CA . PRO A 1 145 ? 18.192 -1.532 3.373 1.00 93.44 145 PRO A CA 1
ATOM 1062 C C . PRO A 1 145 ? 19.027 -0.261 3.161 1.00 93.44 145 PRO A C 1
ATOM 1064 O O . PRO A 1 145 ? 18.533 0.709 2.590 1.00 93.44 145 PRO A O 1
ATOM 1067 N N . ARG A 1 146 ? 20.298 -0.268 3.586 1.00 92.94 146 ARG A N 1
ATOM 1068 C CA . ARG A 1 146 ? 21.231 0.861 3.434 1.00 92.94 146 ARG A CA 1
ATOM 1069 C C . ARG A 1 146 ? 21.712 1.056 1.997 1.00 92.94 146 ARG A C 1
ATOM 1071 O O . ARG A 1 146 ? 22.178 2.141 1.668 1.00 92.94 146 ARG A O 1
ATOM 1078 N N . ASP A 1 147 ? 21.571 0.035 1.156 1.00 94.69 147 ASP A N 1
ATOM 1079 C CA . ASP A 1 147 ? 21.962 0.081 -0.252 1.00 94.69 147 ASP A CA 1
ATOM 1080 C C . ASP A 1 147 ? 20.835 0.614 -1.150 1.00 94.69 147 ASP A C 1
ATOM 1082 O O . ASP A 1 147 ? 21.006 0.678 -2.367 1.00 94.69 147 ASP A O 1
ATOM 1086 N N . VAL A 1 148 ? 19.664 0.950 -0.596 1.00 94.38 148 VAL A N 1
ATOM 1087 C CA . VAL A 1 148 ? 18.544 1.525 -1.356 1.00 94.38 148 VAL A CA 1
ATOM 1088 C C . VAL A 1 148 ? 18.826 2.993 -1.674 1.00 94.38 148 VAL A C 1
ATOM 1090 O O . VAL A 1 148 ? 18.886 3.838 -0.781 1.00 94.38 148 VAL A O 1
ATOM 1093 N N . GLY A 1 149 ? 18.974 3.294 -2.963 1.00 92.44 149 GLY A N 1
ATOM 1094 C CA . GLY A 1 149 ? 19.207 4.632 -3.486 1.00 92.44 149 GLY A CA 1
ATOM 1095 C C . GLY A 1 149 ? 17.931 5.467 -3.611 1.00 92.44 149 GLY A C 1
ATOM 1096 O O . GLY A 1 149 ? 16.843 5.102 -3.144 1.00 92.44 149 GLY A O 1
ATOM 1097 N N . ASP A 1 150 ? 18.065 6.628 -4.249 1.00 93.19 150 ASP A N 1
ATOM 1098 C CA . ASP A 1 150 ? 16.927 7.479 -4.603 1.00 93.19 150 ASP A CA 1
ATOM 1099 C C . ASP A 1 150 ? 16.087 6.891 -5.755 1.00 93.19 150 ASP A C 1
ATOM 1101 O O . ASP A 1 150 ? 16.454 5.904 -6.386 1.00 93.19 150 ASP A O 1
ATOM 1105 N N . ASP A 1 151 ? 14.922 7.483 -6.024 1.00 89.56 151 ASP A N 1
ATOM 1106 C CA . ASP A 1 151 ? 13.966 6.974 -7.020 1.00 89.56 151 ASP A CA 1
ATOM 1107 C C . ASP A 1 151 ? 14.577 6.853 -8.425 1.00 89.56 151 ASP A C 1
ATOM 1109 O O . ASP A 1 151 ? 14.243 5.930 -9.171 1.00 89.56 151 ASP A O 1
ATOM 1113 N N . THR A 1 152 ? 15.500 7.756 -8.770 1.00 88.19 152 THR A N 1
ATOM 1114 C CA . THR A 1 152 ? 16.165 7.764 -10.077 1.00 88.19 152 THR A CA 1
ATOM 1115 C C . THR A 1 152 ? 17.138 6.599 -10.185 1.00 88.19 152 THR A C 1
ATOM 1117 O O . THR A 1 152 ? 17.114 5.881 -11.184 1.00 88.19 152 THR A O 1
ATOM 1120 N N . ALA A 1 153 ? 17.958 6.387 -9.154 1.00 85.56 153 ALA A N 1
ATOM 1121 C CA . ALA A 1 153 ? 18.895 5.269 -9.085 1.00 85.56 153 ALA A CA 1
ATOM 1122 C C . ALA A 1 153 ? 18.177 3.912 -9.103 1.00 85.56 153 ALA A C 1
ATOM 1124 O O . ALA A 1 153 ? 18.652 2.971 -9.736 1.00 85.56 153 ALA A O 1
ATOM 1125 N N . GLU A 1 154 ? 17.014 3.823 -8.457 1.00 88.75 154 GLU A N 1
ATOM 1126 C CA . GLU A 1 154 ? 16.204 2.603 -8.438 1.00 88.75 154 GLU A CA 1
ATOM 1127 C C . GLU A 1 154 ? 15.396 2.378 -9.726 1.00 88.75 154 GLU A C 1
ATOM 1129 O O . GLU A 1 154 ? 14.921 1.268 -9.973 1.00 88.75 154 GLU A O 1
ATOM 1134 N N . GLY A 1 155 ? 15.198 3.416 -10.545 1.00 89.19 155 GLY A N 1
ATOM 1135 C CA . GLY A 1 155 ? 14.274 3.362 -11.680 1.00 89.19 155 GLY A CA 1
ATOM 1136 C C . GLY A 1 155 ? 12.822 3.133 -11.242 1.00 89.19 155 GLY A C 1
ATOM 1137 O O . GLY A 1 155 ? 12.076 2.426 -11.919 1.00 89.19 155 GLY A O 1
ATOM 1138 N N . LEU A 1 156 ? 12.431 3.696 -10.095 1.00 94.06 156 LEU A N 1
ATOM 1139 C CA . LEU A 1 156 ? 11.115 3.542 -9.466 1.00 94.06 156 LEU A CA 1
ATOM 1140 C C . LEU A 1 156 ? 10.467 4.916 -9.236 1.00 94.06 156 LEU A C 1
ATOM 1142 O O . LEU A 1 156 ? 11.070 5.961 -9.457 1.00 94.06 156 LEU A O 1
ATOM 1146 N N . SER A 1 157 ? 9.222 4.924 -8.766 1.00 96.25 157 SER A N 1
ATOM 1147 C CA . SER A 1 157 ? 8.557 6.130 -8.266 1.00 96.25 157 SER A CA 1
ATOM 1148 C C . SER A 1 157 ? 7.989 5.869 -6.881 1.00 96.25 157 SER A C 1
ATOM 1150 O O . SER A 1 157 ? 7.270 4.888 -6.685 1.00 96.25 157 SER A O 1
ATOM 1152 N N . THR A 1 158 ? 8.295 6.748 -5.929 1.00 97.94 158 THR A N 1
ATOM 1153 C CA . THR A 1 158 ? 7.762 6.703 -4.567 1.00 97.94 158 THR A CA 1
ATOM 1154 C C . THR A 1 158 ? 6.893 7.920 -4.272 1.00 97.94 158 THR A C 1
ATOM 1156 O O . THR A 1 158 ? 7.119 9.016 -4.783 1.00 97.94 158 THR A O 1
ATOM 1159 N N . GLN A 1 159 ? 5.843 7.722 -3.476 1.00 97.56 159 GLN A N 1
ATOM 1160 C CA . GLN A 1 159 ? 4.923 8.780 -3.058 1.00 97.56 159 GLN A CA 1
ATOM 1161 C C . GLN A 1 159 ? 4.571 8.602 -1.574 1.00 97.56 159 GLN A C 1
ATOM 1163 O O . GLN A 1 159 ? 4.196 7.490 -1.180 1.00 97.56 159 GLN A O 1
ATOM 1168 N N . PRO A 1 160 ? 4.656 9.662 -0.746 1.00 97.38 160 PRO A N 1
ATOM 1169 C CA . PRO A 1 160 ? 4.149 9.613 0.619 1.00 97.38 160 PRO A CA 1
ATOM 1170 C C . PRO A 1 160 ? 2.623 9.485 0.609 1.00 97.38 160 PRO A C 1
ATOM 1172 O O . PRO A 1 160 ? 1.939 9.982 -0.289 1.00 97.38 160 PRO A O 1
ATOM 1175 N N . LEU A 1 161 ? 2.078 8.815 1.619 1.00 97.69 161 LEU A N 1
ATOM 1176 C CA . LEU A 1 161 ? 0.645 8.562 1.729 1.00 97.69 161 LEU A CA 1
ATOM 1177 C C . LEU A 1 161 ? -0.039 9.616 2.612 1.00 97.69 161 LEU A C 1
ATOM 1179 O O . LEU A 1 161 ? 0.540 10.031 3.616 1.00 97.69 161 LEU A O 1
ATOM 1183 N N . PRO A 1 162 ? -1.281 10.029 2.287 1.00 96.38 162 PRO A N 1
ATOM 1184 C CA . PRO A 1 162 ? -2.025 11.035 3.046 1.00 96.38 162 PRO A CA 1
ATOM 1185 C C . PRO A 1 162 ? -2.615 10.430 4.334 1.00 96.38 162 PRO A C 1
ATOM 1187 O O . PRO A 1 162 ? -3.829 10.271 4.484 1.00 96.38 162 PRO A O 1
ATOM 1190 N N . LEU A 1 163 ? -1.733 10.034 5.251 1.00 95.38 163 LEU A N 1
ATOM 1191 C CA . LEU A 1 163 ? -2.063 9.424 6.535 1.00 95.38 163 LEU A CA 1
ATOM 1192 C C . LEU A 1 163 ? -2.339 10.486 7.619 1.00 95.38 163 LEU A C 1
ATOM 1194 O O . LEU A 1 163 ? -1.873 11.622 7.506 1.00 95.38 163 LEU A O 1
ATOM 1198 N N . PRO A 1 164 ? -3.102 10.140 8.675 1.00 94.25 164 PRO A N 1
ATOM 1199 C CA . PRO A 1 164 ? -3.302 11.014 9.830 1.00 94.25 164 PRO A CA 1
ATOM 1200 C C . PRO A 1 164 ? -1.988 11.372 10.537 1.00 94.25 164 PRO A C 1
ATOM 1202 O O . PRO A 1 164 ? -1.001 10.647 10.446 1.00 94.25 164 PRO A O 1
ATOM 1205 N N . ALA A 1 165 ? -1.994 12.461 11.311 1.00 91.50 165 ALA A N 1
ATOM 1206 C CA . ALA A 1 165 ? -0.847 12.841 12.134 1.00 91.50 165 ALA A CA 1
ATOM 1207 C C . ALA A 1 165 ? -0.414 11.695 13.069 1.00 91.50 165 ALA A C 1
ATOM 1209 O O . ALA A 1 165 ? -1.255 10.976 13.609 1.00 91.50 165 ALA A O 1
ATOM 1210 N N . GLY A 1 166 ? 0.900 11.539 13.251 1.00 91.81 166 GLY A N 1
ATOM 1211 C CA . GLY A 1 166 ? 1.492 10.424 13.999 1.00 91.81 166 GLY A CA 1
ATOM 1212 C C . GLY A 1 166 ? 1.716 9.158 13.168 1.00 91.81 166 GLY A C 1
ATOM 1213 O O . GLY A 1 166 ? 2.300 8.208 13.677 1.00 91.81 166 GLY A O 1
ATOM 1214 N N . TRP A 1 167 ? 1.308 9.153 11.898 1.00 95.06 167 TRP A N 1
ATOM 1215 C CA . TRP A 1 167 ? 1.494 8.037 10.978 1.00 95.06 167 TRP A CA 1
ATOM 1216 C C . TRP A 1 167 ? 2.256 8.478 9.739 1.00 95.06 167 TRP A C 1
ATOM 1218 O O . TRP A 1 167 ? 2.022 9.555 9.190 1.00 95.06 167 TRP A O 1
ATOM 1228 N N . VAL A 1 168 ? 3.146 7.615 9.272 1.00 96.94 168 VAL A N 1
ATOM 1229 C CA . VAL A 1 168 ? 3.902 7.812 8.035 1.00 96.94 168 VAL A CA 1
ATOM 1230 C C . VAL A 1 168 ? 3.769 6.575 7.167 1.00 96.94 168 VAL A C 1
ATOM 1232 O O . VAL A 1 168 ? 3.541 5.473 7.658 1.00 96.94 168 VAL A O 1
ATOM 1235 N N . GLY A 1 169 ? 3.883 6.750 5.859 1.00 97.75 169 GLY A N 1
ATOM 1236 C CA . GLY A 1 169 ? 3.769 5.640 4.932 1.00 97.75 169 GLY A CA 1
ATOM 1237 C C . GLY A 1 169 ? 4.105 6.060 3.521 1.00 97.75 169 GLY A C 1
ATOM 1238 O O . GLY A 1 169 ? 3.942 7.223 3.145 1.00 97.75 169 GLY A O 1
ATOM 1239 N N . THR A 1 170 ? 4.564 5.088 2.746 1.00 98.56 170 THR A N 1
ATOM 1240 C CA . THR A 1 170 ? 5.047 5.294 1.383 1.00 98.56 170 THR A CA 1
ATOM 1241 C C . THR A 1 170 ? 4.517 4.193 0.481 1.00 98.56 170 THR A C 1
ATOM 1243 O O . THR A 1 170 ? 4.467 3.028 0.873 1.00 98.56 170 THR A O 1
ATOM 1246 N N . VAL A 1 171 ? 4.138 4.550 -0.745 1.00 98.69 171 VAL A N 1
ATOM 1247 C CA . VAL A 1 171 ? 3.901 3.599 -1.836 1.00 98.69 171 VAL A CA 1
ATOM 1248 C C . VAL A 1 171 ? 5.003 3.748 -2.879 1.00 98.69 171 VAL A C 1
ATOM 1250 O O . VAL A 1 171 ? 5.410 4.863 -3.194 1.00 98.69 171 VAL A O 1
ATOM 1253 N N . ALA A 1 172 ? 5.481 2.626 -3.406 1.00 98.38 172 ALA A N 1
ATOM 1254 C CA . ALA A 1 172 ? 6.475 2.556 -4.466 1.00 98.38 172 ALA A CA 1
ATOM 1255 C C . ALA A 1 172 ? 5.902 1.786 -5.660 1.00 98.38 172 ALA A C 1
ATOM 1257 O O . ALA A 1 172 ? 5.286 0.734 -5.474 1.00 98.38 172 ALA A O 1
ATOM 1258 N N . THR A 1 173 ? 6.122 2.277 -6.877 1.00 98.12 173 THR A N 1
ATOM 1259 C CA . THR A 1 173 ? 5.725 1.623 -8.131 1.00 98.12 173 THR A CA 1
ATOM 1260 C C . THR A 1 173 ? 6.901 1.541 -9.100 1.00 98.12 173 THR A C 1
ATOM 1262 O O . THR A 1 173 ? 7.776 2.404 -9.111 1.00 98.12 173 THR A O 1
ATOM 1265 N N . ALA A 1 174 ? 6.909 0.511 -9.954 1.00 96.19 174 ALA A N 1
ATOM 1266 C CA . ALA A 1 174 ? 7.964 0.304 -10.958 1.00 96.19 174 ALA A CA 1
ATOM 1267 C C . ALA A 1 174 ? 8.057 1.403 -12.031 1.00 96.19 174 ALA A C 1
ATOM 1269 O O . ALA A 1 174 ? 9.024 1.469 -12.777 1.00 96.19 174 ALA A O 1
ATOM 1270 N N . VAL A 1 175 ? 7.020 2.226 -12.146 1.00 93.69 175 VAL A N 1
ATOM 1271 C CA . VAL A 1 175 ? 6.936 3.385 -13.037 1.00 93.69 175 VAL A CA 1
ATOM 1272 C C . VAL A 1 175 ? 6.151 4.485 -12.320 1.00 93.69 175 VAL A C 1
ATOM 1274 O O . VAL A 1 175 ? 5.416 4.167 -11.377 1.00 93.69 175 VAL A O 1
ATOM 1277 N N . PRO A 1 176 ? 6.234 5.754 -12.752 1.00 94.50 176 PRO A N 1
ATOM 1278 C CA . PRO A 1 176 ? 5.340 6.797 -12.261 1.00 94.50 176 PRO A CA 1
ATOM 1279 C C . PRO A 1 176 ? 3.871 6.376 -12.385 1.00 94.50 176 PRO A C 1
ATOM 1281 O O . PRO A 1 176 ? 3.433 5.922 -13.443 1.00 94.50 176 PRO A O 1
ATOM 1284 N N . ALA A 1 177 ? 3.120 6.516 -11.296 1.00 94.56 177 ALA A N 1
ATOM 1285 C CA . ALA A 1 177 ? 1.726 6.100 -11.199 1.00 94.56 177 ALA A CA 1
ATOM 1286 C C . ALA A 1 177 ? 0.888 7.178 -10.505 1.00 94.56 177 ALA A C 1
ATOM 1288 O O . ALA A 1 177 ? 1.374 7.881 -9.619 1.00 94.56 177 ALA A O 1
ATOM 1289 N N . ARG A 1 178 ? -0.390 7.300 -10.868 1.00 96.88 178 ARG A N 1
ATOM 1290 C CA . ARG A 1 178 ? -1.327 8.183 -10.162 1.00 96.88 178 ARG A CA 1
ATOM 1291 C C . ARG A 1 178 ? -1.804 7.502 -8.883 1.00 96.88 178 ARG A C 1
ATOM 1293 O O . ARG A 1 178 ? -2.324 6.391 -8.949 1.00 96.88 178 ARG A O 1
ATOM 1300 N N . LEU A 1 179 ? -1.681 8.171 -7.741 1.00 97.94 179 LEU A N 1
ATOM 1301 C CA . LEU A 1 179 ? -2.242 7.682 -6.484 1.00 97.94 179 LEU A CA 1
ATOM 1302 C C . LEU A 1 179 ? -3.760 7.914 -6.429 1.00 97.94 179 LEU A C 1
ATOM 1304 O O . LEU A 1 179 ? -4.232 9.043 -6.546 1.00 97.94 179 LEU A O 1
ATOM 1308 N N . SER A 1 180 ? -4.509 6.842 -6.185 1.00 98.12 180 SER A N 1
ATOM 1309 C CA . SER A 1 180 ? -5.919 6.866 -5.795 1.00 98.12 180 SER A CA 1
ATOM 1310 C C . SER A 1 180 ? -6.031 6.382 -4.352 1.00 98.12 180 SER A C 1
ATOM 1312 O O . SER A 1 180 ? -5.595 5.277 -4.028 1.00 98.12 180 SER A O 1
ATOM 1314 N N . TRP A 1 181 ? -6.565 7.222 -3.465 1.00 97.88 181 TRP A N 1
ATOM 1315 C CA . TRP A 1 181 ? -6.560 6.994 -2.018 1.00 97.88 181 TRP A CA 1
ATOM 1316 C C . TRP A 1 181 ? -7.968 6.809 -1.453 1.00 97.88 181 TRP A C 1
ATOM 1318 O O . TRP A 1 181 ? -8.890 7.555 -1.780 1.00 97.88 181 TRP A O 1
ATOM 1328 N N . ALA A 1 182 ? -8.113 5.860 -0.530 1.00 97.75 182 ALA A N 1
ATOM 1329 C CA . ALA A 1 182 ? -9.293 5.724 0.313 1.00 97.75 182 ALA A CA 1
ATOM 1330 C C . ALA A 1 182 ? -8.905 5.346 1.748 1.00 97.75 182 ALA A C 1
ATOM 1332 O O . ALA A 1 182 ? -8.045 4.498 1.964 1.00 97.75 182 ALA A O 1
ATOM 1333 N N . ALA A 1 183 ? -9.604 5.902 2.735 1.00 96.94 183 ALA A N 1
ATOM 1334 C CA . ALA A 1 183 ? -9.501 5.485 4.131 1.00 96.94 183 ALA A CA 1
ATOM 1335 C C . ALA A 1 183 ? -10.848 4.934 4.621 1.00 96.94 183 ALA A C 1
ATOM 1337 O O . ALA A 1 183 ? -11.912 5.456 4.274 1.00 96.94 183 ALA A O 1
ATOM 1338 N N . ARG A 1 184 ? -10.807 3.860 5.412 1.00 96.81 184 ARG A N 1
ATOM 1339 C CA . ARG A 1 184 ? -11.964 3.235 6.065 1.00 96.81 184 ARG A CA 1
ATOM 1340 C C . ARG A 1 184 ? -11.679 3.108 7.556 1.00 96.81 184 ARG A C 1
ATOM 1342 O O . ARG A 1 184 ? -10.637 2.576 7.923 1.00 96.81 184 ARG A O 1
ATOM 1349 N N . GLY A 1 185 ? -12.601 3.585 8.387 1.00 93.06 185 GLY A N 1
ATOM 1350 C CA . GLY A 1 185 ? -12.354 3.759 9.818 1.00 93.06 185 GLY A CA 1
ATOM 1351 C C . GLY A 1 185 ? -11.425 4.945 10.105 1.00 93.06 185 GLY A C 1
ATOM 1352 O O . GLY A 1 185 ? -11.154 5.763 9.226 1.00 93.06 185 GLY A O 1
ATOM 1353 N N . ALA A 1 186 ? -10.952 5.029 11.345 1.00 89.62 186 ALA A N 1
ATOM 1354 C CA . ALA A 1 186 ? -10.003 6.034 11.813 1.00 89.62 186 ALA A CA 1
ATOM 1355 C C . ALA A 1 186 ? -9.056 5.404 12.852 1.00 89.62 186 ALA A C 1
ATOM 1357 O O . ALA A 1 186 ? -9.454 4.426 13.495 1.00 89.62 186 ALA A O 1
ATOM 1358 N N . PRO A 1 187 ? -7.830 5.933 13.033 1.00 87.69 187 PRO A N 1
ATOM 1359 C CA . PRO A 1 187 ? -6.951 5.494 14.113 1.00 87.69 187 PRO A CA 1
ATOM 1360 C C . PRO A 1 187 ? -7.623 5.693 15.475 1.00 87.69 187 PRO A C 1
ATOM 1362 O O . PRO A 1 187 ? -8.478 6.572 15.638 1.00 87.69 187 PRO A O 1
ATOM 1365 N N . SER A 1 188 ? -7.211 4.907 16.474 1.00 81.81 188 SER A N 1
ATOM 1366 C CA . SER A 1 188 ? -7.544 5.233 17.861 1.00 81.81 188 SER A CA 1
ATOM 1367 C C . SER A 1 188 ? -7.069 6.648 18.159 1.00 81.81 188 SER A C 1
ATOM 1369 O O . SER A 1 188 ? -5.939 7.010 17.837 1.00 81.81 188 SER A O 1
ATOM 1371 N N . ARG A 1 189 ? -7.917 7.456 18.801 1.00 64.56 189 ARG A N 1
ATOM 1372 C CA . ARG A 1 189 ? -7.441 8.683 19.435 1.00 64.56 189 ARG A CA 1
ATOM 1373 C C . ARG A 1 189 ? -6.538 8.261 20.583 1.00 64.56 189 ARG A C 1
ATOM 1375 O O . ARG A 1 189 ? -7.037 7.884 21.640 1.00 64.56 189 ARG A O 1
ATOM 1382 N N . THR A 1 190 ? -5.230 8.320 20.390 1.00 54.34 190 THR A N 1
ATOM 1383 C CA . THR A 1 190 ? -4.325 8.402 21.529 1.00 54.3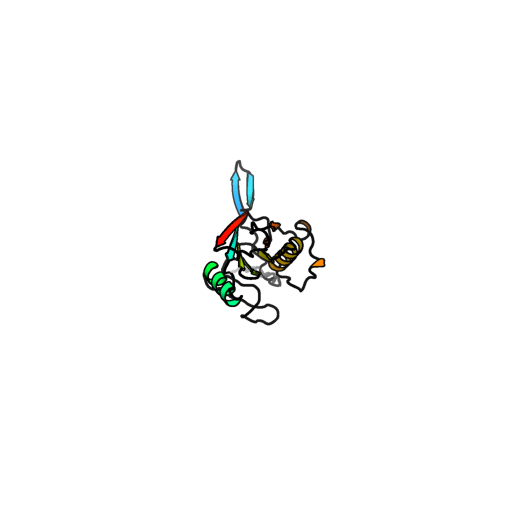4 190 THR A CA 1
ATOM 1384 C C . THR A 1 190 ? -4.581 9.778 22.125 1.00 54.34 190 THR A C 1
ATOM 1386 O O . THR A 1 190 ? -4.171 10.794 21.569 1.00 54.34 190 THR A O 1
ATOM 1389 N N . THR A 1 191 ? -5.386 9.838 23.186 1.00 38.41 191 THR A N 1
ATOM 1390 C CA . THR A 1 191 ? -5.430 11.015 24.051 1.00 38.41 191 THR A CA 1
ATOM 1391 C C . THR A 1 191 ? -4.032 11.140 24.633 1.00 38.41 191 THR A C 1
ATOM 1393 O O . THR A 1 191 ? -3.713 10.489 25.624 1.00 38.41 191 THR A O 1
ATOM 1396 N N . THR A 1 192 ? -3.166 11.900 23.973 1.00 38.47 192 THR A N 1
ATOM 1397 C CA . THR A 1 192 ? -1.937 12.369 24.598 1.00 38.47 192 THR A CA 1
ATOM 1398 C C . THR A 1 192 ? -2.383 13.344 25.683 1.00 38.47 192 THR A C 1
ATOM 1400 O O . THR A 1 192 ? -2.873 14.430 25.370 1.00 38.47 192 THR A O 1
ATOM 1403 N N . ALA A 1 193 ? -2.350 12.877 26.932 1.00 33.75 193 ALA A N 1
ATOM 1404 C CA . ALA A 1 193 ? -2.438 13.721 28.117 1.00 33.75 193 ALA A CA 1
ATOM 1405 C C . ALA A 1 193 ? -1.129 14.498 28.301 1.00 33.75 193 ALA A C 1
ATOM 1407 O O . ALA A 1 193 ? -0.071 13.948 27.913 1.00 33.75 193 ALA A O 1
#

Sequence (193 aa):
MQVPRSVAAAAHRATVAGTVAAPGPRGPSRVAVEQNGAVQERHEVPEVQVTALWLPGAERATLRAGAHERLGGRVTRLCPACASVEHGRPHVRGRHVSLAYAPGVVLIASTTVPVGIDVEEGGELAWTRVEAVLKCTGEGLRRDPRDVGDDTAEGLSTQPLPLPAGWVGTVATAVPARLSWAARGAPSRTTTA

Foldseek 3Di:
DDDDDDDDDDDDDDPDPDDPDDDDQDPADWDFDDDPNDGDTDRDFKAKEKEKEFAAPDDPVVQVVVLDVVVDDDWFAAAPVPRDGVDDQIDDPQWAWEWEDDHRIIMIIIINFQKFKYKDFQDDQLQQQLRRLCSRVVCPPVDPSVPDDDCVVSCKDKDWDPADPRMTMMMIGNHRHHYDYYYDDHYPPPPPD

pLDDT: mean 80.91, std 23.13, range [30.06, 98.75]